Protein AF-0000000080384211 (afdb_homodimer)

InterPro domains:
  IPR027843 Domain of unknown function DUF4440 [PF14534] (28-134)
  IPR032710 NTF2-like domain superfamily [SSF54427] (24-139)

pLDDT: mean 90.52, std 16.97, range [39.53, 99.0]

Structure (mmCIF, N/CA/C/O backbone):
data_AF-0000000080384211-model_v1
#
loop_
_entity.id
_entity.type
_entity.pdbx_description
1 polymer 'DUF4440 domain-containing protein'
#
loop_
_atom_site.group_PDB
_atom_site.id
_atom_site.type_symbol
_atom_site.label_atom_id
_atom_site.label_alt_id
_atom_site.label_comp_id
_atom_site.label_asym_id
_atom_site.label_entity_id
_atom_site.label_seq_id
_atom_site.pdbx_PDB_ins_code
_atom_site.Cartn_x
_atom_site.Cartn_y
_atom_site.Cartn_z
_atom_site.occupancy
_atom_site.B_iso_or_equiv
_atom_site.auth_seq_id
_atom_site.auth_comp_id
_atom_site.auth_asym_id
_atom_site.auth_atom_id
_atom_site.pdbx_PDB_model_num
ATOM 1 N N . MET A 1 1 ? 13.75 -39.438 61.969 1 39.72 1 MET A N 1
ATOM 2 C CA . MET A 1 1 ? 14.375 -38.406 61.188 1 39.72 1 MET A CA 1
ATOM 3 C C . MET A 1 1 ? 13.609 -38.188 59.875 1 39.72 1 MET A C 1
ATOM 5 O O . MET A 1 1 ? 13.602 -39.062 59 1 39.72 1 MET A O 1
ATOM 9 N N . LYS A 1 2 ? 12.391 -37.562 59.938 1 45.75 2 LYS A N 1
ATOM 10 C CA . LYS A 1 2 ? 11.523 -37.188 58.844 1 45.75 2 LYS A CA 1
ATOM 11 C C . LYS A 1 2 ? 12.273 -36.344 57.812 1 45.75 2 LYS A C 1
ATOM 13 O O . LYS A 1 2 ? 12.836 -35.312 58.125 1 45.75 2 LYS A O 1
ATOM 18 N N . LYS A 1 3 ? 12.844 -36.938 56.719 1 48.97 3 LYS A N 1
ATOM 19 C CA . LYS A 1 3 ? 13.461 -36.312 55.531 1 48.97 3 LYS A CA 1
ATOM 20 C C . LYS A 1 3 ? 12.516 -35.312 54.875 1 48.97 3 LYS A C 1
ATOM 22 O O . LYS A 1 3 ? 11.414 -35.688 54.469 1 48.97 3 LYS A O 1
ATOM 27 N N . LEU A 1 4 ? 12.344 -34.125 55.312 1 52.12 4 LEU A N 1
ATOM 28 C CA . LEU A 1 4 ? 11.641 -33.031 54.625 1 52.12 4 LEU A CA 1
ATOM 29 C C . LEU A 1 4 ? 12.227 -32.781 53.25 1 52.12 4 LEU A C 1
ATOM 31 O O . LEU A 1 4 ? 13.406 -32.469 53.094 1 52.12 4 LEU A O 1
ATOM 35 N N . THR A 1 5 ? 11.852 -33.531 52.188 1 53.66 5 THR A N 1
ATOM 36 C CA . THR A 1 5 ? 12.172 -33.219 50.812 1 53.66 5 THR A CA 1
ATOM 37 C C . THR A 1 5 ? 11.703 -31.828 50.438 1 53.66 5 THR A C 1
ATOM 39 O O . THR A 1 5 ? 10.508 -31.531 50.5 1 53.66 5 THR A O 1
ATOM 42 N N . LEU A 1 6 ? 12.477 -30.781 50.625 1 51.25 6 LEU A N 1
ATOM 43 C CA . LEU A 1 6 ? 12.25 -29.422 50.125 1 51.25 6 LEU A CA 1
ATOM 44 C C . LEU A 1 6 ? 12.117 -29.422 48.594 1 51.25 6 LEU A C 1
ATOM 46 O O . LEU A 1 6 ? 13.031 -29.844 47.875 1 51.25 6 LEU A O 1
ATOM 50 N N . LEU A 1 7 ? 10.93 -29.469 48.094 1 51.84 7 LEU A N 1
ATOM 51 C CA . LEU A 1 7 ? 10.641 -29.281 46.656 1 51.84 7 LEU A CA 1
ATOM 52 C C . LEU A 1 7 ? 10.961 -27.859 46.219 1 51.84 7 LEU A C 1
ATOM 54 O O . LEU A 1 7 ? 10.359 -26.906 46.719 1 51.84 7 LEU A O 1
ATOM 58 N N . VAL A 1 8 ? 12.156 -27.484 45.812 1 55.72 8 VAL A N 1
ATOM 59 C CA . VAL A 1 8 ? 12.523 -26.203 45.219 1 55.72 8 VAL A CA 1
ATOM 60 C C . VAL A 1 8 ? 11.797 -26.047 43.875 1 55.72 8 VAL A C 1
ATOM 62 O O . VAL A 1 8 ? 11.977 -26.844 42.969 1 55.72 8 VAL A O 1
ATOM 65 N N . GLY A 1 9 ? 10.602 -25.5 43.875 1 50.88 9 GLY A N 1
ATOM 66 C CA . GLY A 1 9 ? 9.914 -25.125 42.656 1 50.88 9 GLY A CA 1
ATOM 67 C C . GLY A 1 9 ? 10.656 -24.078 41.844 1 50.88 9 GLY A C 1
ATOM 68 O O . GLY A 1 9 ? 10.977 -23 42.375 1 50.88 9 GLY A O 1
ATOM 69 N N . PHE A 1 10 ? 11.453 -24.438 40.844 1 53.12 10 PHE A N 1
ATOM 70 C CA . PHE A 1 10 ? 12.086 -23.547 39.875 1 53.12 10 PHE A CA 1
ATOM 71 C C . PHE A 1 10 ? 11.047 -22.719 39.125 1 53.12 10 PHE A C 1
ATOM 73 O O . PHE A 1 10 ? 10.25 -23.266 38.344 1 53.12 10 PHE A O 1
ATOM 80 N N . LEU A 1 11 ? 10.648 -21.578 39.656 1 48.88 11 LEU A N 1
ATOM 81 C C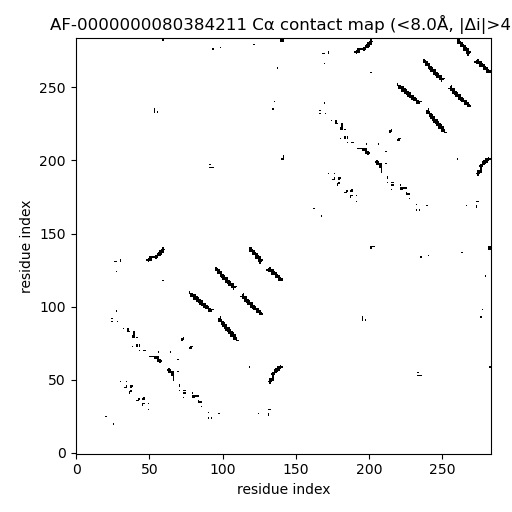A . LEU A 1 11 ? 9.82 -20.625 38.938 1 48.88 11 LEU A CA 1
ATOM 82 C C . LEU A 1 11 ? 10.547 -20.109 37.719 1 48.88 11 LEU A C 1
ATOM 84 O O . LEU A 1 11 ? 11.555 -19.406 37.812 1 48.88 11 LEU A O 1
ATOM 88 N N . CYS A 1 12 ? 10.453 -20.75 36.594 1 51.56 12 CYS A N 1
ATOM 89 C CA . CYS A 1 12 ? 10.922 -20.219 35.312 1 51.56 12 CYS A CA 1
ATOM 90 C C . CYS A 1 12 ? 10.211 -18.906 35 1 51.56 12 CYS A C 1
ATOM 92 O O . CYS A 1 12 ? 9.008 -18.891 34.75 1 51.56 12 CYS A O 1
ATOM 94 N N . LEU A 1 13 ? 10.703 -17.766 35.375 1 47.19 13 LEU A N 1
ATOM 95 C CA . LEU A 1 13 ? 10.242 -16.453 34.938 1 47.19 13 LEU A CA 1
ATOM 96 C C . LEU A 1 13 ? 10.344 -16.328 33.406 1 47.19 13 LEU A C 1
ATOM 98 O O . LEU A 1 13 ? 11.438 -16.328 32.844 1 47.19 13 LEU A O 1
ATOM 102 N N . PHE A 1 14 ? 9.336 -16.641 32.656 1 48.41 14 PHE A N 1
ATOM 103 C CA . PHE A 1 14 ? 9.203 -16.312 31.234 1 48.41 14 PHE A CA 1
ATOM 104 C C . PHE A 1 14 ? 9.234 -14.805 31.016 1 48.41 14 PHE A C 1
ATOM 106 O O . PHE A 1 14 ? 8.25 -14.117 31.297 1 48.41 14 PHE A O 1
ATOM 113 N N . THR A 1 15 ? 10.328 -14.156 31.047 1 49.31 15 THR A N 1
ATOM 114 C CA . THR A 1 15 ? 10.375 -12.773 30.594 1 49.31 15 THR A CA 1
ATOM 115 C C . THR A 1 15 ? 9.969 -12.672 29.125 1 49.31 15 THR A C 1
ATOM 117 O O . THR A 1 15 ? 10.602 -13.273 28.266 1 49.31 15 THR A O 1
ATOM 120 N N . GLY A 1 16 ? 8.781 -12.43 28.797 1 44.47 16 GLY A N 1
ATOM 121 C CA . GLY A 1 16 ? 8.328 -12.07 27.453 1 44.47 16 GLY A CA 1
ATOM 122 C C . GLY A 1 16 ? 9.172 -10.984 26.812 1 44.47 16 GLY A C 1
ATOM 123 O O . GLY A 1 16 ? 9.148 -9.836 27.266 1 44.47 16 GLY A O 1
ATOM 124 N N . TYR A 1 17 ? 10.281 -11.258 26.203 1 45.66 17 TYR A N 1
ATOM 125 C CA . TYR A 1 17 ? 11.055 -10.344 25.375 1 45.66 17 TYR A CA 1
ATOM 126 C C . TYR A 1 17 ? 10.164 -9.625 24.359 1 45.66 17 TYR A C 1
ATOM 128 O O . TYR A 1 17 ? 9.734 -10.227 23.375 1 45.66 17 TYR A O 1
ATOM 136 N N . VAL A 1 18 ? 9.344 -8.703 24.781 1 47.19 18 VAL A N 1
ATOM 137 C CA . VAL A 1 18 ? 8.805 -7.82 23.75 1 47.19 18 VAL A CA 1
ATOM 138 C C . VAL A 1 18 ? 9.945 -7.195 22.953 1 47.19 18 VAL A C 1
ATOM 140 O O . VAL A 1 18 ? 10.781 -6.484 23.516 1 47.19 18 VAL A O 1
ATOM 143 N N . ALA A 1 19 ? 10.367 -7.855 21.875 1 51.12 19 ALA A N 1
ATOM 144 C CA . ALA A 1 19 ? 11.422 -7.277 21.047 1 51.12 19 ALA A CA 1
ATOM 145 C C . ALA A 1 19 ? 11.211 -5.773 20.859 1 51.12 19 ALA A C 1
ATOM 147 O O . ALA A 1 19 ? 10.148 -5.336 20.422 1 51.12 19 ALA A O 1
ATOM 148 N N . ALA A 1 20 ? 11.812 -4.875 21.594 1 59.03 20 ALA A N 1
ATOM 149 C CA . ALA A 1 20 ? 11.828 -3.422 21.438 1 59.03 20 ALA A CA 1
ATOM 150 C C . ALA A 1 20 ? 11.867 -3.025 19.969 1 59.03 20 ALA A C 1
ATOM 152 O O . ALA A 1 20 ? 12.516 -3.691 19.156 1 59.03 20 ALA A O 1
ATOM 153 N N . ALA A 1 21 ? 10.992 -2.074 19.625 1 72.38 21 ALA A N 1
ATOM 154 C CA . ALA A 1 21 ? 11.023 -1.53 18.266 1 72.38 21 ALA A CA 1
ATOM 155 C C . ALA A 1 21 ? 12.43 -1.063 17.906 1 72.38 21 ALA A C 1
ATOM 157 O O . ALA A 1 21 ? 13.133 -0.483 18.734 1 72.38 21 ALA A O 1
ATOM 158 N N . SER A 1 22 ? 12.859 -1.398 16.688 1 85.38 22 SER A N 1
ATOM 159 C CA . SER A 1 22 ? 14.133 -0.903 16.172 1 85.38 22 SER A CA 1
ATOM 160 C C . SER A 1 22 ? 14.125 0.617 16.062 1 85.38 22 SER A C 1
ATOM 162 O O . SER A 1 22 ? 13.062 1.24 16.047 1 85.38 22 SER A O 1
ATOM 164 N N . PRO A 1 23 ? 15.242 1.19 16.156 1 87.56 23 PRO A N 1
ATOM 165 C CA . PRO A 1 23 ? 15.297 2.643 15.977 1 87.56 23 PRO A CA 1
ATOM 166 C C . PRO A 1 23 ? 14.562 3.113 14.727 1 87.56 23 PRO A C 1
ATOM 168 O O . PRO A 1 23 ? 13.867 4.133 14.758 1 87.56 23 PRO A O 1
ATOM 171 N N . ASP A 1 24 ? 14.656 2.4 13.672 1 93.62 24 ASP A N 1
ATOM 172 C CA . ASP A 1 24 ? 13.961 2.785 12.445 1 93.62 24 ASP A CA 1
ATOM 173 C C . ASP A 1 24 ? 12.445 2.699 12.633 1 93.62 24 ASP A C 1
ATOM 175 O O . ASP A 1 24 ? 11.703 3.549 12.125 1 93.62 24 ASP A O 1
ATOM 179 N N . GLU A 1 25 ? 11.984 1.726 13.32 1 96.19 25 GLU A N 1
ATOM 180 C CA . GLU A 1 25 ? 10.547 1.619 13.578 1 96.19 25 GLU A CA 1
ATOM 181 C C . GLU A 1 25 ? 10.039 2.805 14.391 1 96.19 25 GLU A C 1
ATOM 183 O O . GLU A 1 25 ? 8.969 3.35 14.109 1 96.19 25 GLU A O 1
ATOM 188 N N . THR A 1 26 ? 10.797 3.223 15.375 1 97.56 26 THR A N 1
ATOM 189 C CA . THR A 1 26 ? 10.445 4.375 16.203 1 97.56 26 THR A CA 1
ATOM 190 C C . THR A 1 26 ? 10.43 5.652 15.367 1 97.56 26 THR A C 1
ATOM 192 O O . THR A 1 26 ? 9.523 6.48 15.508 1 97.56 26 THR A O 1
ATOM 195 N N . ASP A 1 27 ? 11.414 5.77 14.508 1 98.44 27 ASP A N 1
ATOM 196 C CA . ASP A 1 27 ? 11.484 6.953 13.656 1 98.44 27 ASP A CA 1
ATOM 197 C C . ASP A 1 27 ? 10.305 7.012 12.688 1 98.44 27 ASP A C 1
ATOM 199 O O . ASP A 1 27 ? 9.758 8.086 12.438 1 98.44 27 ASP A O 1
ATOM 203 N N . VAL A 1 28 ? 9.938 5.848 12.148 1 98.88 28 VAL A N 1
ATOM 204 C CA . VAL A 1 28 ? 8.797 5.793 11.242 1 98.88 28 VAL A CA 1
ATOM 205 C C . VAL A 1 28 ? 7.52 6.133 12 1 98.88 28 VAL A C 1
ATOM 207 O O . VAL A 1 28 ? 6.695 6.918 11.523 1 98.88 28 VAL A O 1
ATOM 210 N N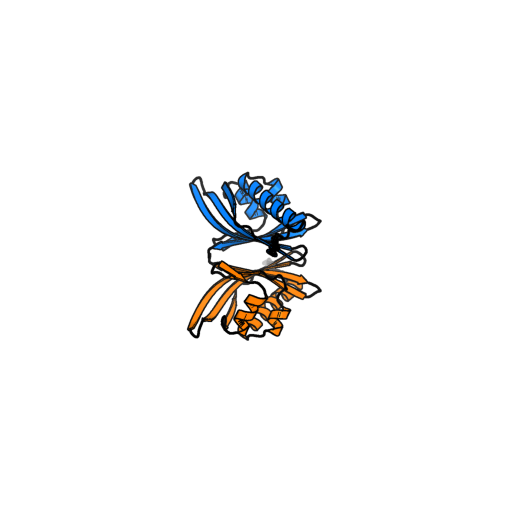 . ALA A 1 29 ? 7.371 5.562 13.18 1 98.81 29 ALA A N 1
ATOM 211 C CA . ALA A 1 29 ? 6.199 5.863 13.992 1 98.81 29 ALA A CA 1
ATOM 212 C C . ALA A 1 29 ? 6.113 7.355 14.297 1 98.81 29 ALA A C 1
ATOM 214 O O . ALA A 1 29 ? 5.027 7.941 14.266 1 98.81 29 ALA A O 1
ATOM 215 N N . ALA A 1 30 ? 7.184 7.961 14.57 1 98.75 30 ALA A N 1
ATOM 216 C CA . ALA A 1 30 ? 7.223 9.398 14.828 1 98.75 30 ALA A CA 1
ATOM 217 C C . ALA A 1 30 ? 6.84 10.188 13.578 1 98.75 30 ALA A C 1
ATOM 219 O O . ALA A 1 30 ? 6.145 11.203 13.672 1 98.75 30 ALA A O 1
ATOM 220 N N . ALA A 1 31 ? 7.289 9.75 12.43 1 98.88 31 ALA A N 1
ATOM 221 C CA . ALA A 1 31 ? 6.934 10.406 11.172 1 98.88 31 ALA A CA 1
ATOM 222 C C . ALA A 1 31 ? 5.434 10.305 10.914 1 98.88 31 ALA A C 1
ATOM 224 O O . ALA A 1 31 ? 4.805 11.289 10.5 1 98.88 31 ALA A O 1
ATOM 225 N N . VAL A 1 32 ? 4.867 9.125 11.164 1 98.94 32 VAL A N 1
ATOM 226 C CA . VAL A 1 32 ? 3.428 8.945 11.008 1 98.94 32 VAL A CA 1
ATOM 227 C C . VAL A 1 32 ? 2.688 9.914 11.938 1 98.94 32 VAL A C 1
ATOM 229 O O . VAL A 1 32 ? 1.729 10.57 11.523 1 98.94 32 VAL A O 1
ATOM 232 N N . ASP A 1 33 ? 3.143 10.023 13.164 1 98.81 33 ASP A N 1
ATOM 233 C CA . ASP A 1 33 ? 2.512 10.922 14.125 1 98.81 33 ASP A CA 1
ATOM 234 C C . ASP A 1 33 ? 2.623 12.375 13.68 1 98.81 33 ASP A C 1
ATOM 236 O O . ASP A 1 33 ? 1.652 13.133 13.758 1 98.81 33 ASP A O 1
ATOM 240 N N . ARG A 1 34 ? 3.762 12.781 13.195 1 98.88 34 ARG A N 1
ATOM 241 C CA . ARG A 1 34 ? 3.947 14.148 12.711 1 98.88 34 ARG A CA 1
ATOM 242 C C . ARG A 1 34 ? 3.031 14.438 11.531 1 98.88 34 ARG A C 1
ATOM 244 O O . ARG A 1 34 ? 2.455 15.523 11.438 1 98.88 34 ARG A O 1
ATOM 251 N N . LEU A 1 35 ? 2.875 13.492 10.648 1 98.94 35 LEU A N 1
ATOM 252 C CA . LEU A 1 35 ? 1.966 13.688 9.523 1 98.94 35 LEU A CA 1
ATOM 253 C C . LEU A 1 35 ? 0.525 13.82 10.008 1 98.94 35 LEU A C 1
ATOM 255 O O . LEU A 1 35 ? -0.217 14.68 9.523 1 98.94 35 LEU A O 1
ATOM 259 N N . THR A 1 36 ? 0.161 12.992 10.945 1 98.88 36 THR A N 1
ATOM 260 C CA . THR A 1 36 ? -1.184 13.016 11.508 1 98.88 36 THR A CA 1
ATOM 261 C C . THR A 1 36 ? -1.48 14.383 12.133 1 98.88 36 THR A C 1
ATOM 263 O O . THR A 1 36 ? -2.52 14.984 11.852 1 98.88 36 THR A O 1
ATOM 266 N N . GLN A 1 37 ? -0.527 14.898 12.875 1 98.75 37 GLN A N 1
ATOM 267 C CA . GLN A 1 37 ? -0.678 16.203 13.5 1 98.75 37 GLN A CA 1
ATOM 268 C C . GLN A 1 37 ? -0.706 17.312 12.461 1 98.75 37 GLN A C 1
ATOM 270 O O . GLN A 1 37 ? -1.473 18.281 12.586 1 98.75 37 GLN A O 1
ATOM 275 N N . ALA A 1 38 ? 0.128 17.172 11.477 1 98.88 38 ALA A N 1
ATOM 276 C CA . ALA A 1 38 ? 0.186 18.188 10.422 1 98.88 38 ALA A CA 1
ATOM 277 C C . ALA A 1 38 ? -1.142 18.281 9.68 1 98.88 38 ALA A C 1
ATOM 279 O O . ALA A 1 38 ? -1.608 19.375 9.359 1 98.88 38 ALA A O 1
ATOM 280 N N . MET A 1 39 ? -1.756 17.125 9.391 1 98.62 39 MET A N 1
ATOM 281 C CA . MET A 1 39 ? -3.07 17.094 8.758 1 98.62 39 MET A CA 1
ATOM 282 C C . MET A 1 39 ? -4.125 17.703 9.672 1 98.62 39 MET A C 1
ATOM 284 O O . MET A 1 39 ? -4.914 18.547 9.25 1 98.62 39 MET A O 1
ATOM 288 N N . TRP A 1 40 ? -4.078 17.312 10.93 1 97.94 40 TRP A N 1
ATOM 289 C CA . TRP A 1 40 ? -5.078 17.734 11.906 1 97.94 40 TRP A CA 1
ATOM 290 C C . TRP A 1 40 ? -5.016 19.25 12.133 1 97.94 40 TRP A C 1
ATOM 292 O O . TRP A 1 40 ? -6.051 19.906 12.227 1 97.94 40 TRP A O 1
ATOM 302 N N . HIS A 1 41 ? -3.812 19.828 12.109 1 97.75 41 HIS A N 1
ATOM 303 C CA . HIS A 1 41 ? -3.637 21.234 12.477 1 97.75 41 HIS A CA 1
ATOM 304 C C . HIS A 1 41 ? -3.287 22.078 11.258 1 97.75 41 HIS A C 1
ATOM 306 O O . HIS A 1 41 ? -2.885 23.234 11.406 1 97.75 41 HIS A O 1
ATOM 312 N N . LYS A 1 42 ? -3.354 21.484 10.086 1 97.31 42 LYS A N 1
ATOM 313 C CA . LYS A 1 42 ? -3.121 22.172 8.82 1 97.31 42 LYS A CA 1
ATOM 314 C C . LYS A 1 42 ? -1.729 22.812 8.781 1 97.31 42 LYS A C 1
ATOM 316 O O . LYS A 1 42 ? -1.581 23.969 8.422 1 97.31 42 LYS A O 1
ATOM 321 N N . ASP A 1 43 ? -0.801 22.062 9.234 1 98.69 43 ASP A N 1
ATOM 322 C CA . ASP A 1 43 ? 0.595 22.484 9.156 1 98.69 43 ASP A CA 1
ATOM 323 C C . ASP A 1 43 ? 1.185 22.172 7.785 1 98.69 43 ASP A C 1
ATOM 325 O O . ASP A 1 43 ? 1.8 21.125 7.586 1 98.69 43 ASP A O 1
ATOM 329 N N . ILE A 1 44 ? 1.08 23.109 6.852 1 98.81 44 ILE A N 1
ATOM 330 C CA . ILE A 1 44 ? 1.417 22.922 5.445 1 98.81 44 ILE A CA 1
ATOM 331 C C . ILE A 1 44 ? 2.922 22.703 5.301 1 98.81 44 ILE A C 1
ATOM 333 O O . ILE A 1 44 ? 3.361 21.891 4.484 1 98.81 44 ILE A O 1
ATOM 337 N N . ALA A 1 45 ? 3.66 23.406 6.055 1 98.81 45 ALA A N 1
ATOM 338 C CA . ALA A 1 45 ? 5.109 23.25 5.996 1 98.81 45 ALA A CA 1
ATOM 339 C C . ALA A 1 45 ? 5.52 21.828 6.344 1 98.81 45 ALA A C 1
ATOM 341 O O . ALA A 1 45 ? 6.344 21.219 5.652 1 98.81 45 ALA A O 1
ATOM 342 N N . GLN A 1 46 ? 4.961 21.266 7.383 1 98.81 46 GLN A N 1
ATOM 343 C CA . GLN A 1 46 ? 5.277 19.906 7.789 1 98.81 46 GLN A CA 1
ATOM 344 C C . GLN A 1 46 ? 4.758 18.891 6.77 1 98.81 46 GLN A C 1
ATOM 346 O O . GLN A 1 46 ? 5.398 17.875 6.523 1 98.81 46 GLN A O 1
ATOM 351 N N . LEU A 1 47 ? 3.543 19.141 6.203 1 98.94 47 LEU A N 1
ATOM 352 C CA . LEU A 1 47 ? 3.039 18.266 5.164 1 98.94 47 LEU A CA 1
ATOM 353 C C . LEU A 1 47 ? 4.012 18.188 3.992 1 98.94 47 LEU A C 1
ATOM 355 O O . LEU A 1 47 ? 4.312 17.094 3.496 1 98.94 47 LEU A O 1
ATOM 359 N N . ASN A 1 48 ? 4.512 19.359 3.639 1 98.88 48 ASN A N 1
ATOM 360 C CA . ASN A 1 48 ? 5.484 19.406 2.549 1 98.88 48 ASN A CA 1
ATOM 361 C C . ASN A 1 48 ? 6.766 18.656 2.914 1 98.88 48 ASN A C 1
ATOM 363 O O . ASN A 1 48 ? 7.344 17.969 2.076 1 98.88 48 ASN A O 1
ATOM 367 N N . ALA A 1 49 ? 7.195 18.75 4.086 1 98.81 49 ALA A N 1
ATOM 368 C CA . ALA A 1 49 ? 8.453 18.172 4.527 1 98.81 49 ALA A CA 1
ATOM 369 C C . ALA A 1 49 ? 8.336 16.656 4.664 1 98.81 49 ALA A C 1
ATOM 371 O O . ALA A 1 49 ? 9.32 15.93 4.508 1 98.81 49 ALA A O 1
ATOM 372 N N . LEU A 1 50 ? 7.121 16.156 4.887 1 98.94 50 LEU A N 1
ATOM 373 C CA . LEU A 1 50 ? 6.945 14.758 5.25 1 98.94 50 LEU A CA 1
ATOM 374 C C . LEU A 1 50 ? 6.453 13.945 4.055 1 98.94 50 LEU A C 1
ATOM 376 O O . LEU A 1 50 ? 6.289 12.727 4.152 1 98.94 50 LEU A O 1
ATOM 380 N N . THR A 1 51 ? 6.215 14.602 2.9 1 98.94 51 THR A N 1
ATOM 381 C CA . THR A 1 51 ? 5.719 13.875 1.734 1 98.94 51 THR A CA 1
ATOM 382 C C . THR A 1 51 ? 6.668 14.047 0.549 1 98.94 51 THR A C 1
ATOM 384 O O . THR A 1 51 ? 7.23 15.125 0.349 1 98.94 51 THR A O 1
ATOM 387 N N . ALA A 1 52 ? 6.867 12.977 -0.171 1 98.88 52 ALA A N 1
ATOM 388 C CA . ALA A 1 52 ? 7.773 13 -1.316 1 98.88 52 ALA A CA 1
ATOM 389 C C . ALA A 1 52 ? 7.125 13.68 -2.518 1 98.88 52 ALA A C 1
ATOM 391 O O . ALA A 1 52 ? 5.895 13.703 -2.635 1 98.88 52 ALA A O 1
ATOM 392 N N . GLU A 1 53 ? 7.938 14.141 -3.43 1 98.25 53 GLU A N 1
ATOM 393 C CA . GLU A 1 53 ? 7.438 14.82 -4.617 1 98.25 53 GLU A CA 1
ATOM 394 C C . GLU A 1 53 ? 6.617 13.883 -5.492 1 98.25 53 GLU A C 1
ATOM 396 O O . GLU A 1 53 ? 5.664 14.305 -6.148 1 98.25 53 GLU A O 1
ATOM 401 N N . ASN A 1 54 ? 6.93 12.609 -5.43 1 97.94 54 ASN A N 1
ATOM 402 C CA . ASN A 1 54 ? 6.238 11.633 -6.27 1 97.94 54 ASN A CA 1
ATOM 403 C C . ASN A 1 54 ? 5.129 10.922 -5.504 1 97.94 54 ASN A C 1
ATOM 405 O O . ASN A 1 54 ? 4.742 9.805 -5.855 1 97.94 54 ASN A O 1
ATOM 409 N N . LEU A 1 55 ? 4.648 11.523 -4.48 1 98.88 55 LEU A N 1
ATOM 410 C CA . LEU A 1 55 ? 3.598 10.938 -3.66 1 98.88 55 LEU A CA 1
ATOM 411 C C . LEU A 1 55 ? 2.404 10.531 -4.516 1 98.88 55 LEU A C 1
ATOM 413 O O . LEU A 1 55 ? 1.952 11.297 -5.367 1 98.88 55 LEU A O 1
ATOM 417 N N . THR A 1 56 ? 1.937 9.32 -4.352 1 98.94 56 THR A N 1
ATOM 418 C CA . THR A 1 56 ? 0.638 8.875 -4.844 1 98.94 56 THR A CA 1
ATOM 419 C C . THR A 1 56 ? -0.299 8.562 -3.682 1 98.94 56 THR A C 1
ATOM 421 O O . THR A 1 56 ? -0.08 7.594 -2.945 1 98.94 56 THR A O 1
ATOM 424 N N . TYR A 1 57 ? -1.324 9.367 -3.49 1 98.88 57 TYR A N 1
ATOM 425 C CA . TYR A 1 57 ? -2.184 9.383 -2.312 1 98.88 57 TYR A CA 1
ATOM 426 C C . TYR A 1 57 ? -3.59 8.906 -2.658 1 98.88 57 TYR A C 1
ATOM 428 O O . TYR A 1 57 ? -4.402 9.68 -3.17 1 98.88 57 TYR A O 1
ATOM 436 N N . GLY A 1 58 ? -3.883 7.648 -2.295 1 98.75 58 GLY A N 1
ATOM 437 C CA . GLY A 1 58 ? -5.164 7.051 -2.639 1 98.75 58 GLY A CA 1
ATOM 438 C C . GLY A 1 58 ? -6.18 7.125 -1.513 1 98.75 58 GLY A C 1
ATOM 439 O O . GLY A 1 58 ? -5.852 6.844 -0.357 1 98.75 58 GLY A O 1
ATOM 440 N N . HIS A 1 59 ? -7.359 7.48 -1.845 1 98.12 59 HIS A N 1
ATOM 441 C CA . HIS A 1 59 ? -8.453 7.578 -0.89 1 98.12 59 HIS A CA 1
ATOM 442 C C . HIS A 1 59 ? -9.352 6.344 -0.953 1 98.12 59 HIS A C 1
ATOM 444 O O . HIS A 1 59 ? -9.297 5.578 -1.917 1 98.12 59 HIS A O 1
ATOM 450 N N . SER A 1 60 ? -10.18 6.168 0.05 1 97.38 60 SER A N 1
ATOM 451 C CA . SER A 1 60 ? -11.07 5.012 0.127 1 97.38 60 SER A CA 1
ATOM 452 C C . SER A 1 60 ? -12.172 5.098 -0.92 1 97.38 60 SER A C 1
ATOM 454 O O . SER A 1 60 ? -12.867 4.109 -1.181 1 97.38 60 SER A O 1
ATOM 456 N N . SER A 1 61 ? -12.352 6.254 -1.548 1 95.5 61 SER A N 1
ATOM 457 C CA . SER A 1 61 ? -13.336 6.441 -2.605 1 95.5 61 SER A CA 1
ATOM 458 C C . SER A 1 61 ? -12.789 6.004 -3.959 1 95.5 61 SER A C 1
ATOM 460 O O . SER A 1 61 ? -13.539 5.891 -4.934 1 95.5 61 SER A O 1
ATOM 462 N N . GLY A 1 62 ? -11.531 5.848 -4.008 1 96.12 62 GLY A N 1
ATOM 463 C CA . GLY A 1 62 ? -10.891 5.523 -5.273 1 96.12 62 GLY A CA 1
ATOM 464 C C . GLY A 1 62 ? -10.156 6.699 -5.891 1 96.12 62 GLY A C 1
ATOM 465 O O . GLY A 1 62 ? -9.352 6.523 -6.809 1 96.12 62 GLY A O 1
ATOM 466 N N . ASN A 1 63 ? -10.43 7.867 -5.367 1 97.31 63 ASN A N 1
ATOM 467 C CA . ASN A 1 63 ? -9.695 9.039 -5.836 1 97.31 63 ASN A CA 1
ATOM 468 C C . ASN A 1 63 ? -8.203 8.938 -5.512 1 97.31 63 ASN A C 1
ATOM 470 O O . ASN A 1 63 ? -7.832 8.539 -4.41 1 97.31 63 ASN A O 1
ATOM 474 N N . ILE A 1 64 ? -7.312 9.266 -6.512 1 98.62 64 ILE A N 1
ATOM 475 C CA . ILE A 1 64 ? -5.867 9.289 -6.316 1 98.62 64 ILE A CA 1
ATOM 476 C C . ILE A 1 64 ? -5.34 10.703 -6.539 1 98.62 64 ILE A C 1
ATOM 478 O O . ILE A 1 64 ? -5.625 11.328 -7.562 1 98.62 64 ILE A O 1
ATOM 482 N N . GLN A 1 65 ? -4.586 11.203 -5.598 1 98.81 65 GLN A N 1
ATOM 483 C CA . GLN A 1 65 ? -4.004 12.539 -5.691 1 98.81 65 GLN A CA 1
ATOM 484 C C . GLN A 1 65 ? -2.48 12.477 -5.676 1 98.81 65 GLN A C 1
ATOM 486 O O . GLN A 1 65 ? -1.896 11.547 -5.109 1 98.81 65 GLN A O 1
ATOM 491 N N . ASP A 1 66 ? -1.898 13.469 -6.316 1 98.81 66 ASP A N 1
ATOM 492 C CA . ASP A 1 66 ? -0.475 13.703 -6.098 1 98.81 66 ASP A CA 1
ATOM 493 C C . ASP A 1 66 ? -0.25 14.594 -4.879 1 98.81 66 ASP A C 1
ATOM 495 O O . ASP A 1 66 ? -1.201 14.961 -4.184 1 98.81 66 ASP A O 1
ATOM 499 N N . LYS A 1 67 ? 0.988 14.883 -4.645 1 98.88 67 LYS A N 1
ATOM 500 C CA . LYS A 1 67 ? 1.378 15.672 -3.482 1 98.88 67 LYS A CA 1
ATOM 501 C C . LYS A 1 67 ? 0.667 17.031 -3.475 1 98.88 67 LYS A C 1
ATOM 503 O O . LYS A 1 67 ? 0.077 17.422 -2.465 1 98.88 67 LYS A O 1
ATOM 508 N N . ARG A 1 68 ? 0.7 17.719 -4.516 1 98.81 68 ARG A N 1
ATOM 509 C CA . ARG A 1 68 ? 0.142 19.062 -4.598 1 98.81 68 ARG A CA 1
ATOM 510 C C . ARG A 1 68 ? -1.354 19.062 -4.297 1 98.81 68 ARG A C 1
ATOM 512 O O . ARG A 1 68 ? -1.838 19.875 -3.508 1 98.81 68 ARG A O 1
ATOM 519 N N . ALA A 1 69 ? -2.064 18.156 -4.914 1 98.81 69 ALA A N 1
ATOM 520 C CA . ALA A 1 69 ? -3.514 18.094 -4.738 1 98.81 69 ALA A CA 1
ATOM 521 C C . ALA A 1 69 ? -3.871 17.719 -3.301 1 98.81 69 ALA A C 1
ATOM 523 O O . ALA A 1 69 ? -4.805 18.266 -2.723 1 98.81 69 ALA A O 1
ATOM 524 N N . PHE A 1 70 ? -3.145 16.797 -2.77 1 98.69 70 PHE A N 1
ATOM 525 C CA . PHE A 1 70 ? -3.359 16.375 -1.393 1 98.69 70 PHE A CA 1
ATOM 526 C C . PHE A 1 70 ? -3.191 17.547 -0.431 1 98.69 70 PHE A C 1
ATOM 528 O O . PHE A 1 70 ? -4.086 17.828 0.369 1 98.69 70 PHE A O 1
ATOM 535 N N . ILE A 1 71 ? -2.1 18.203 -0.589 1 98.81 71 ILE A N 1
ATOM 536 C CA . ILE A 1 71 ? -1.783 19.281 0.342 1 98.81 71 ILE A CA 1
ATOM 537 C C . ILE A 1 71 ? -2.721 20.453 0.103 1 98.81 71 ILE A C 1
ATOM 539 O O . ILE A 1 71 ? -3.146 21.125 1.051 1 98.81 71 ILE A O 1
ATOM 543 N N . ALA A 1 72 ? -3.146 20.688 -1.094 1 98.5 72 ALA A N 1
ATOM 544 C CA . ALA A 1 72 ? -4.074 21.766 -1.414 1 98.5 72 ALA A CA 1
ATOM 545 C C . ALA A 1 72 ? -5.418 21.562 -0.723 1 98.5 72 ALA A C 1
ATOM 547 O O . ALA A 1 72 ? -6.035 22.531 -0.256 1 98.5 72 ALA A O 1
ATOM 548 N N . ASP A 1 73 ? -5.879 20.344 -0.687 1 97.19 73 ASP A N 1
ATOM 549 C CA . ASP A 1 73 ? -7.156 20.062 -0.042 1 97.19 73 ASP A CA 1
ATOM 550 C C . ASP A 1 73 ? -7.121 20.438 1.438 1 97.19 73 ASP A C 1
ATOM 552 O O . ASP A 1 73 ? -8.109 20.938 1.982 1 97.19 73 ASP A O 1
ATOM 556 N N . ILE A 1 74 ? -6.023 20.156 2.062 1 97.19 74 ILE A N 1
ATOM 557 C CA . ILE A 1 74 ? -5.879 20.5 3.475 1 97.19 74 ILE A CA 1
ATOM 558 C C . ILE A 1 74 ? -5.738 22.016 3.631 1 97.19 74 ILE A C 1
ATOM 560 O O . ILE A 1 74 ? -6.395 22.625 4.48 1 97.19 74 ILE A O 1
ATOM 564 N N . GLU A 1 75 ? -4.965 22.625 2.803 1 97.38 75 GLU A N 1
ATOM 565 C CA . GLU A 1 75 ? -4.684 24.062 2.863 1 97.38 75 GLU A CA 1
ATOM 566 C C . GLU A 1 75 ? -5.961 24.891 2.686 1 97.38 75 GLU A C 1
ATOM 568 O O . GLU A 1 75 ? -6.176 25.859 3.402 1 97.38 75 GLU A O 1
ATOM 573 N N . THR A 1 76 ? -6.801 24.469 1.807 1 96.06 76 THR A N 1
ATOM 574 C CA . THR A 1 76 ? -7.984 25.25 1.452 1 96.06 76 THR A CA 1
ATOM 575 C C . THR A 1 76 ? -9.141 24.922 2.395 1 96.06 76 THR A C 1
ATOM 577 O O . THR A 1 76 ? -10.156 25.625 2.4 1 96.06 76 THR A O 1
ATOM 580 N N . GLY A 1 77 ? -9.016 23.812 3.107 1 94 77 GLY A N 1
ATOM 581 C CA . GLY A 1 77 ? -10.078 23.391 4.008 1 94 77 GLY A CA 1
ATOM 582 C C . GLY A 1 77 ? -11.078 22.453 3.355 1 94 77 GLY A C 1
ATOM 583 O O . GLY A 1 77 ? -12.078 22.078 3.971 1 94 77 GLY A O 1
ATOM 584 N N . LYS A 1 78 ? -10.781 22.078 2.137 1 94.12 78 LYS A N 1
ATOM 585 C CA . LYS A 1 78 ? -11.617 21.078 1.499 1 94.12 78 LYS A CA 1
ATOM 586 C C . LYS A 1 78 ? -11.594 19.766 2.287 1 94.12 78 LYS A C 1
ATOM 588 O O . LYS A 1 78 ? -12.594 19.047 2.33 1 94.12 78 LYS A O 1
ATOM 593 N N . SER A 1 79 ? -10.469 19.469 2.873 1 93.94 79 SER A N 1
ATOM 594 C CA . SER A 1 79 ? -10.297 18.375 3.828 1 93.94 79 SER A CA 1
ATOM 595 C C . SER A 1 79 ? -9.805 18.891 5.176 1 93.94 79 SER A C 1
ATOM 597 O O . SER A 1 79 ? -8.75 19.516 5.254 1 93.94 79 SER A O 1
ATOM 599 N N . ALA A 1 80 ? -10.594 18.656 6.199 1 96.31 80 ALA A N 1
ATOM 600 C CA . ALA A 1 80 ? -10.258 19.078 7.559 1 96.31 80 ALA A CA 1
ATOM 601 C C . ALA A 1 80 ? -10.781 18.078 8.586 1 96.31 80 ALA A C 1
ATOM 603 O O . ALA A 1 80 ? -11.578 17.203 8.25 1 96.31 80 ALA A O 1
ATOM 604 N N . PHE A 1 81 ? -10.273 18.281 9.867 1 97.44 81 PHE A N 1
ATOM 605 C CA . PHE A 1 81 ? -10.594 17.312 10.906 1 97.44 81 PHE A CA 1
ATOM 606 C C . PHE A 1 81 ? -10.789 18 12.25 1 97.44 81 PHE A C 1
ATOM 608 O O . PHE A 1 81 ? -10 18.875 12.625 1 97.44 81 PHE A O 1
ATOM 615 N N . ASN A 1 82 ? -11.781 17.562 12.977 1 96.75 82 ASN A N 1
ATOM 616 C CA . ASN A 1 82 ? -11.906 17.953 14.383 1 96.75 82 ASN A CA 1
ATOM 617 C C . ASN A 1 82 ? -11.109 17.031 15.297 1 96.75 82 ASN A C 1
ATOM 619 O O . ASN A 1 82 ? -10.68 17.438 16.375 1 96.75 82 ASN A O 1
ATOM 623 N N . GLU A 1 83 ? -11 15.859 14.836 1 97.25 83 GLU A N 1
ATOM 624 C CA . GLU A 1 83 ? -10.188 14.828 15.469 1 97.25 83 GLU A CA 1
ATOM 625 C C . GLU A 1 83 ? -9.586 13.883 14.438 1 97.25 83 GLU A C 1
ATOM 627 O O . GLU A 1 83 ? -10.219 13.586 13.422 1 97.25 83 GLU A O 1
ATOM 632 N N . LEU A 1 84 ? -8.406 13.492 14.734 1 98.38 84 LEU A N 1
ATOM 633 C CA . LEU A 1 84 ? -7.723 12.562 13.836 1 98.38 84 LEU A CA 1
ATOM 634 C C . LEU A 1 84 ? -6.734 11.695 14.602 1 98.38 84 LEU A C 1
ATOM 636 O O . LEU A 1 84 ? -5.855 12.211 15.297 1 98.38 84 LEU A O 1
ATOM 640 N N . LYS A 1 85 ? -6.926 10.352 14.477 1 98.31 85 LYS A N 1
ATOM 641 C CA . LYS A 1 85 ? -6.047 9.391 15.133 1 98.31 85 LYS A CA 1
ATOM 642 C C . LYS A 1 85 ? -5.707 8.234 14.195 1 98.31 85 LYS A C 1
ATOM 644 O O . LYS A 1 85 ? -6.551 7.797 13.406 1 98.31 85 LYS A O 1
ATOM 649 N N . MET A 1 86 ? -4.508 7.801 14.328 1 98.69 86 MET A N 1
ATOM 650 C CA . MET A 1 86 ? -4.094 6.531 13.734 1 98.69 86 MET A CA 1
ATOM 651 C C . MET A 1 86 ? -4.023 5.438 14.797 1 98.69 86 MET A C 1
ATOM 653 O O . MET A 1 86 ? -3.172 5.48 15.688 1 98.69 86 MET A O 1
ATOM 657 N N . LEU A 1 87 ? -4.898 4.496 14.602 1 98.62 87 LEU A N 1
ATOM 658 C CA . LEU A 1 87 ? -5.035 3.453 15.609 1 98.62 87 LEU A CA 1
ATOM 659 C C . LEU A 1 87 ? -4.531 2.115 15.078 1 98.62 87 LEU A C 1
ATOM 661 O O . LEU A 1 87 ? -4.438 1.919 13.867 1 98.62 87 LEU A O 1
ATOM 665 N N . ASN A 1 88 ? -4.121 1.179 15.992 1 98.44 88 ASN A N 1
ATOM 666 C CA . ASN A 1 88 ? -3.773 -0.204 15.68 1 98.44 88 ASN A CA 1
ATOM 667 C C . ASN A 1 88 ? -2.662 -0.282 14.641 1 98.44 88 ASN A C 1
ATOM 669 O O . ASN A 1 88 ? -2.771 -1.029 13.664 1 98.44 88 ASN A O 1
ATOM 673 N N . GLN A 1 89 ? -1.623 0.463 14.859 1 98.69 89 GLN A N 1
ATOM 674 C CA . GLN A 1 89 ? -0.569 0.613 13.859 1 98.69 89 GLN A CA 1
ATOM 675 C C . GLN A 1 89 ? 0.375 -0.586 13.875 1 98.69 89 GLN A C 1
ATOM 677 O O . GLN A 1 89 ? 0.777 -1.055 14.938 1 98.69 89 GLN A O 1
ATOM 682 N N . LYS A 1 90 ? 0.67 -1.082 12.695 1 98.5 90 LYS A N 1
ATOM 683 C CA . LYS A 1 90 ? 1.694 -2.098 12.461 1 98.5 90 LYS A CA 1
ATOM 684 C C . LYS A 1 90 ? 2.701 -1.636 11.414 1 98.5 90 LYS A C 1
ATOM 686 O O . LYS A 1 90 ? 2.316 -1.129 10.359 1 98.5 90 LYS A O 1
ATOM 691 N N . ILE A 1 91 ? 4.023 -1.832 11.758 1 98.75 91 ILE A N 1
ATOM 692 C CA . ILE A 1 91 ? 5.082 -1.396 10.852 1 98.75 91 ILE A CA 1
ATOM 693 C C . ILE A 1 91 ? 5.934 -2.594 10.438 1 98.75 91 ILE A C 1
ATOM 695 O O . ILE A 1 91 ? 6.379 -3.371 11.289 1 98.75 91 ILE A O 1
ATOM 699 N N . THR A 1 92 ? 6.102 -2.773 9.141 1 98.62 92 THR A N 1
ATOM 700 C CA . THR A 1 92 ? 7.051 -3.727 8.578 1 98.62 92 THR A CA 1
ATOM 701 C C . THR A 1 92 ? 8.188 -3.002 7.859 1 98.62 92 THR A C 1
ATOM 703 O O . THR A 1 92 ? 7.941 -2.17 6.98 1 98.62 92 THR A O 1
ATOM 706 N N . LEU A 1 93 ? 9.391 -3.334 8.273 1 98.44 93 LEU A N 1
ATOM 707 C CA . LEU A 1 93 ? 10.547 -2.684 7.668 1 98.44 93 LEU A CA 1
ATOM 708 C C . LEU A 1 93 ? 11.141 -3.551 6.562 1 98.44 93 LEU A C 1
ATOM 710 O O . LEU A 1 93 ? 11.195 -4.777 6.688 1 98.44 93 LEU A O 1
ATOM 714 N N . SER A 1 94 ? 11.602 -2.875 5.508 1 98.56 94 SER A N 1
ATOM 715 C CA . SER A 1 94 ? 12.398 -3.451 4.43 1 98.56 94 SER A CA 1
ATOM 716 C C . SER A 1 94 ? 13.531 -2.52 4.02 1 98.56 94 SER A C 1
ATOM 718 O O . SER A 1 94 ? 13.438 -1.825 3.006 1 98.56 94 SER A O 1
ATOM 720 N N . GLY A 1 95 ? 14.594 -2.541 4.824 1 97 95 GLY A N 1
ATOM 721 C CA . GLY A 1 95 ? 15.656 -1.579 4.586 1 97 95 GLY A CA 1
ATOM 722 C C . GLY A 1 95 ? 15.211 -0.14 4.758 1 97 95 GLY A C 1
ATOM 723 O O . GLY A 1 95 ? 14.742 0.246 5.832 1 97 95 GLY A O 1
ATOM 724 N N . ASP A 1 96 ? 15.234 0.596 3.689 1 97.94 96 ASP A N 1
ATOM 725 C CA . ASP A 1 96 ? 14.898 2.014 3.73 1 97.94 96 ASP A CA 1
ATOM 726 C C . ASP A 1 96 ? 13.414 2.232 3.416 1 97.94 96 ASP A C 1
ATOM 728 O O . ASP A 1 96 ? 13 3.354 3.123 1 97.94 96 ASP A O 1
ATOM 732 N N . VAL A 1 97 ? 12.664 1.177 3.434 1 98.88 97 VAL A N 1
ATOM 733 C CA . VAL A 1 97 ? 11.227 1.272 3.197 1 98.88 97 VAL A CA 1
ATOM 734 C C . VAL A 1 97 ? 10.469 0.786 4.43 1 98.88 97 VAL A C 1
ATOM 736 O O . VAL A 1 97 ? 10.875 -0.178 5.078 1 98.88 97 VAL A O 1
ATOM 739 N N . ALA A 1 98 ? 9.398 1.43 4.773 1 98.94 98 ALA A N 1
ATOM 740 C CA . ALA A 1 98 ? 8.5 1.004 5.84 1 98.94 98 ALA A CA 1
ATOM 741 C C . ALA A 1 98 ? 7.059 0.906 5.336 1 98.94 98 ALA A C 1
ATOM 743 O O . ALA A 1 98 ? 6.555 1.835 4.703 1 98.94 98 ALA A O 1
ATOM 744 N N . LEU A 1 99 ? 6.465 -0.217 5.547 1 98.94 99 LEU A N 1
ATOM 745 C CA . LEU A 1 99 ? 5.055 -0.466 5.273 1 98.94 99 LEU A CA 1
ATOM 746 C C . LEU A 1 99 ? 4.219 -0.33 6.543 1 98.94 99 LEU A C 1
ATOM 748 O O . LEU A 1 99 ? 4.41 -1.082 7.5 1 98.94 99 LEU A O 1
ATOM 752 N N . VAL A 1 100 ? 3.338 0.635 6.531 1 98.94 100 VAL A N 1
ATOM 753 C CA . VAL A 1 100 ? 2.586 0.958 7.742 1 98.94 100 VAL A CA 1
ATOM 754 C C . VAL A 1 100 ? 1.098 0.717 7.508 1 98.94 100 VAL A C 1
ATOM 756 O O . VAL A 1 100 ? 0.516 1.261 6.562 1 98.94 100 VAL A O 1
ATOM 759 N N . ARG A 1 101 ? 0.507 -0.128 8.312 1 98.88 101 ARG A N 1
ATOM 760 C CA . ARG A 1 101 ? -0.939 -0.318 8.352 1 98.88 101 ARG A CA 1
ATOM 761 C C . ARG A 1 101 ? -1.536 0.295 9.617 1 98.88 101 ARG A C 1
ATOM 763 O O . ARG A 1 101 ? -1.017 0.093 10.711 1 98.88 101 ARG A O 1
ATOM 770 N N . ASN A 1 102 ? -2.604 1.091 9.43 1 98.81 102 ASN A N 1
ATOM 771 C CA . ASN A 1 102 ? -3.279 1.621 10.609 1 98.81 102 ASN A CA 1
ATOM 772 C C . ASN A 1 102 ? -4.746 1.937 10.32 1 98.81 102 ASN A C 1
ATOM 774 O O . ASN A 1 102 ? -5.176 1.908 9.164 1 98.81 102 ASN A O 1
ATOM 778 N N . HIS A 1 103 ? -5.504 2.051 11.367 1 98.75 103 HIS A N 1
ATOM 779 C CA . HIS A 1 103 ? -6.902 2.457 11.312 1 98.75 103 HIS A CA 1
ATOM 780 C C . HIS A 1 103 ? -7.043 3.969 11.453 1 98.75 103 HIS A C 1
ATOM 782 O O . HIS A 1 103 ? -6.656 4.543 12.469 1 98.75 103 HIS A O 1
ATOM 788 N N . PHE A 1 104 ? -7.539 4.566 10.43 1 98.69 104 PHE A N 1
ATOM 789 C CA . PHE A 1 104 ? -7.828 5.996 10.383 1 98.69 104 PHE A CA 1
ATOM 790 C C . PHE A 1 104 ? -9.172 6.297 11.031 1 98.69 104 PHE A C 1
ATOM 792 O O . PHE A 1 104 ? -10.219 5.914 10.516 1 98.69 104 PHE A O 1
ATOM 799 N N . SER A 1 105 ? -9.109 7 12.164 1 98.62 105 SER A N 1
ATOM 800 C CA . SER A 1 105 ? -10.297 7.414 12.914 1 98.62 105 SER A CA 1
ATOM 801 C C . SER A 1 105 ? -10.391 8.93 13 1 98.62 105 SER A C 1
ATOM 803 O O . SER A 1 105 ? -9.516 9.578 13.578 1 98.62 105 SER A O 1
ATOM 805 N N . ALA A 1 106 ? -11.484 9.453 12.43 1 98.25 106 ALA A N 1
ATOM 806 C CA . ALA A 1 106 ? -11.523 10.914 12.375 1 98.25 106 ALA A CA 1
ATOM 807 C C . ALA A 1 106 ? -12.961 11.43 12.445 1 98.25 106 ALA A C 1
ATOM 809 O O . ALA A 1 106 ? -13.906 10.695 12.133 1 98.25 106 ALA A O 1
ATOM 810 N N . GLN A 1 107 ? -13.102 12.641 12.914 1 97.94 107 GLN A N 1
ATOM 811 C CA . GLN A 1 107 ? -14.234 13.508 12.609 1 97.94 107 GLN A CA 1
ATOM 812 C C . GLN A 1 107 ? -13.891 14.477 11.477 1 97.94 107 GLN A C 1
ATOM 814 O O . GLN A 1 107 ? -13.422 15.586 11.719 1 97.94 107 GLN A O 1
ATOM 819 N N . ALA A 1 108 ? -14.133 14.031 10.289 1 96.44 108 ALA A N 1
ATOM 820 C CA . ALA A 1 108 ? -13.789 14.828 9.117 1 96.44 108 ALA A CA 1
ATOM 821 C C . ALA A 1 108 ? -14.812 15.938 8.891 1 96.44 108 ALA A C 1
ATOM 823 O O . ALA A 1 108 ? -16.016 15.734 9.109 1 96.44 108 ALA A O 1
ATOM 824 N N . VAL A 1 109 ? -14.297 17.016 8.445 1 93.94 109 VAL A N 1
ATOM 825 C CA . VAL A 1 109 ? -15.164 18.156 8.164 1 93.94 109 VAL A CA 1
ATOM 826 C C . VAL A 1 109 ? -15.227 18.391 6.656 1 93.94 109 VAL A C 1
ATOM 828 O O . VAL A 1 109 ? -14.211 18.703 6.031 1 93.94 109 VAL A O 1
ATOM 831 N N . ASN A 1 110 ? -16.312 18.188 6.113 1 85.31 110 ASN A N 1
ATOM 832 C CA . ASN A 1 110 ? -16.594 18.438 4.699 1 85.31 110 ASN A CA 1
ATOM 833 C C . ASN A 1 110 ? -17.703 19.469 4.516 1 85.31 110 ASN A C 1
ATOM 835 O O . ASN A 1 110 ? -18.859 19.203 4.828 1 85.31 110 ASN A O 1
ATOM 839 N N . SER A 1 111 ? -17.219 20.609 3.869 1 83.5 111 SER A N 1
ATOM 840 C CA . SER A 1 111 ? -18.172 21.688 3.674 1 83.5 111 SER A CA 1
ATOM 841 C C . SER A 1 111 ? -18.938 21.984 4.961 1 83.5 111 SER A C 1
ATOM 843 O O . SER A 1 111 ? -20.156 22.078 4.957 1 83.5 111 SER A O 1
ATOM 845 N N . GLY A 1 112 ? -18.281 22 6.02 1 85.69 112 GLY A N 1
ATOM 846 C CA . GLY A 1 112 ? -18.859 22.391 7.297 1 85.69 112 GLY A CA 1
ATOM 847 C C . GLY A 1 112 ? -19.547 21.266 8.023 1 85.69 112 GLY A C 1
ATOM 848 O O . GLY A 1 112 ? -19.922 21.406 9.188 1 85.69 112 GLY A O 1
ATOM 849 N N . LYS A 1 113 ? -19.797 20.203 7.375 1 92.62 113 LYS A N 1
ATOM 850 C CA . LYS A 1 113 ? -20.453 19.047 8 1 92.62 113 LYS A CA 1
ATOM 851 C C . LYS A 1 113 ? -19.406 18.078 8.547 1 92.62 113 LYS A C 1
ATOM 853 O O . LYS A 1 113 ? -18.453 17.734 7.855 1 92.62 113 LYS A O 1
ATOM 858 N N . VAL A 1 114 ? -19.703 17.641 9.805 1 95.38 114 VAL A N 1
ATOM 859 C CA . VAL A 1 114 ? -18.797 16.672 10.438 1 95.38 114 VAL A CA 1
ATOM 860 C C . VAL A 1 114 ? -19.219 15.258 10.047 1 95.38 114 VAL A C 1
ATOM 862 O O . VAL A 1 114 ? -20.375 14.875 10.211 1 95.38 114 VAL A O 1
ATOM 865 N N . VAL A 1 115 ? -18.328 14.547 9.531 1 95.44 115 VAL A N 1
ATOM 866 C CA . VAL A 1 115 ? -18.562 13.18 9.094 1 95.44 115 VAL A CA 1
ATOM 867 C C . VAL A 1 115 ? -17.609 12.227 9.805 1 95.44 115 VAL A C 1
ATOM 869 O O . VAL A 1 115 ? -16.406 12.234 9.531 1 95.44 115 VAL A O 1
ATOM 872 N N . PRO A 1 116 ? -18.188 11.43 10.742 1 97.25 116 PRO A N 1
ATOM 873 C CA . PRO A 1 116 ? -17.297 10.398 11.297 1 97.25 116 PRO A CA 1
ATOM 874 C C . PRO A 1 116 ? -16.734 9.477 10.227 1 97.25 116 PRO A C 1
ATOM 876 O O . PRO A 1 116 ? -17.469 8.984 9.375 1 97.25 116 PRO A O 1
ATOM 879 N N . THR A 1 117 ? -15.445 9.289 10.242 1 97.06 117 THR A N 1
ATOM 880 C CA . THR A 1 117 ? -14.758 8.516 9.219 1 97.06 117 THR A CA 1
ATOM 881 C C . THR A 1 117 ? -13.867 7.453 9.852 1 97.06 117 THR A C 1
ATOM 883 O O . THR A 1 117 ? -12.977 7.77 10.641 1 97.06 117 THR A O 1
ATOM 886 N N . GLU A 1 118 ? -14.172 6.188 9.578 1 98 118 GLU A N 1
ATOM 887 C CA . GLU A 1 118 ? -13.414 5.016 10.008 1 98 118 GLU A CA 1
ATOM 888 C C . GLU A 1 118 ? -12.984 4.172 8.805 1 98 118 GLU A C 1
ATOM 890 O O . GLU A 1 118 ? -13.812 3.5 8.188 1 98 118 GLU A O 1
ATOM 895 N N . ILE A 1 119 ? -11.703 4.27 8.438 1 98.25 119 ILE A N 1
ATOM 896 C CA . ILE A 1 119 ? -11.195 3.537 7.285 1 98.25 119 ILE A CA 1
ATOM 897 C C . ILE A 1 119 ? -9.812 2.979 7.602 1 98.25 119 ILE A C 1
ATOM 899 O O . ILE A 1 119 ? -9.219 3.316 8.625 1 98.25 119 ILE A O 1
ATOM 903 N N . GLU A 1 120 ? -9.352 2.092 6.785 1 98.69 120 GLU A N 1
ATOM 904 C CA . GLU A 1 120 ? -8.016 1.517 6.926 1 98.69 120 GLU A CA 1
ATOM 905 C C . GLU A 1 120 ? -7.023 2.195 5.984 1 98.69 120 GLU A C 1
ATOM 907 O O . GLU A 1 120 ? -7.414 2.754 4.957 1 98.69 120 GLU A O 1
ATOM 912 N N . ASN A 1 121 ? -5.762 2.168 6.438 1 98.69 121 ASN A N 1
ATOM 913 C CA . ASN A 1 121 ? -4.699 2.748 5.621 1 98.69 121 ASN A CA 1
ATOM 914 C C . ASN A 1 121 ? -3.557 1.76 5.406 1 98.69 121 ASN A C 1
ATOM 916 O O . ASN A 1 121 ? -3.186 1.023 6.324 1 98.69 121 ASN A O 1
ATOM 920 N N . PHE A 1 122 ? -3.061 1.777 4.199 1 98.94 122 PHE A N 1
ATOM 921 C CA . PHE A 1 122 ? -1.746 1.231 3.887 1 98.94 122 PHE A CA 1
ATOM 922 C C . PHE A 1 122 ? -0.808 2.328 3.395 1 98.94 122 PHE A C 1
ATOM 924 O O . PHE A 1 122 ? -0.972 2.842 2.287 1 98.94 122 PHE A O 1
ATOM 931 N N . GLN A 1 123 ? 0.19 2.734 4.273 1 99 123 GLN A N 1
ATOM 932 C CA . GLN A 1 123 ? 1.129 3.816 3.994 1 99 123 GLN A CA 1
ATOM 933 C C . GLN A 1 123 ? 2.518 3.27 3.678 1 99 123 GLN A C 1
ATOM 935 O O . GLN A 1 123 ? 2.99 2.34 4.336 1 99 123 GLN A O 1
ATOM 940 N N . ILE A 1 124 ? 3.158 3.9 2.699 1 99 124 ILE A N 1
ATOM 941 C CA . ILE A 1 124 ? 4.508 3.521 2.305 1 99 124 ILE A CA 1
ATOM 942 C C . ILE A 1 124 ? 5.469 4.68 2.564 1 99 124 ILE A C 1
ATOM 944 O O . ILE A 1 124 ? 5.316 5.762 1.99 1 99 124 ILE A O 1
ATOM 948 N N . TRP A 1 125 ? 6.387 4.441 3.449 1 98.94 125 TRP A N 1
ATOM 949 C CA . TRP A 1 125 ? 7.418 5.418 3.781 1 98.94 125 TRP A CA 1
ATOM 950 C C . TRP A 1 125 ? 8.773 4.984 3.232 1 98.94 125 TRP A C 1
ATOM 952 O O . TRP A 1 125 ? 9.086 3.791 3.199 1 98.94 125 TRP A O 1
ATOM 962 N N . GLN A 1 126 ? 9.547 5.953 2.828 1 98.94 126 GLN A N 1
ATOM 963 C CA . GLN A 1 126 ? 10.891 5.703 2.32 1 98.94 126 GLN A CA 1
ATOM 964 C C . GLN A 1 126 ? 11.906 6.656 2.947 1 98.94 126 GLN A C 1
ATOM 966 O O . GLN A 1 126 ? 11.656 7.859 3.043 1 98.94 126 GLN A O 1
ATOM 971 N N . LYS A 1 127 ? 12.977 6.078 3.436 1 98.56 127 LYS A N 1
ATOM 972 C CA . LYS A 1 127 ? 14.055 6.918 3.949 1 98.56 127 LYS A CA 1
ATOM 973 C C . LYS A 1 127 ? 14.852 7.547 2.811 1 98.56 127 LYS A C 1
ATOM 975 O O . LYS A 1 127 ? 15.484 6.844 2.027 1 98.56 127 LYS A O 1
ATOM 980 N N . GLN A 1 128 ? 14.75 8.828 2.65 1 97.81 128 GLN A N 1
ATOM 981 C CA . GLN A 1 128 ? 15.453 9.609 1.646 1 97.81 128 GLN A CA 1
ATOM 982 C C . GLN A 1 128 ? 16.344 10.672 2.297 1 97.81 128 GLN A C 1
ATOM 984 O O . GLN A 1 128 ? 15.844 11.539 3.025 1 97.81 128 GLN A O 1
ATOM 989 N N . ASN A 1 129 ? 17.625 10.539 2.072 1 96.62 129 ASN A N 1
ATOM 990 C CA . ASN A 1 129 ? 18.578 11.469 2.658 1 96.62 129 ASN A CA 1
ATOM 991 C C . ASN A 1 129 ? 18.422 11.555 4.176 1 96.62 129 ASN A C 1
ATOM 993 O O . ASN A 1 129 ? 18.344 12.648 4.73 1 96.62 129 ASN A O 1
ATOM 997 N N . GLY A 1 130 ? 18.141 10.461 4.777 1 96.44 130 GLY A N 1
ATOM 998 C CA . GLY A 1 130 ? 18.109 10.344 6.227 1 96.44 130 GLY A CA 1
ATOM 999 C C . GLY A 1 130 ? 16.766 10.664 6.832 1 96.44 130 GLY A C 1
ATOM 1000 O O . GLY A 1 130 ? 16.578 10.555 8.047 1 96.44 130 GLY A O 1
ATOM 1001 N N . GLU A 1 131 ? 15.805 11.031 5.973 1 97.94 131 GLU A N 1
ATOM 1002 C CA . GLU A 1 131 ? 14.477 11.383 6.461 1 97.94 131 GLU A CA 1
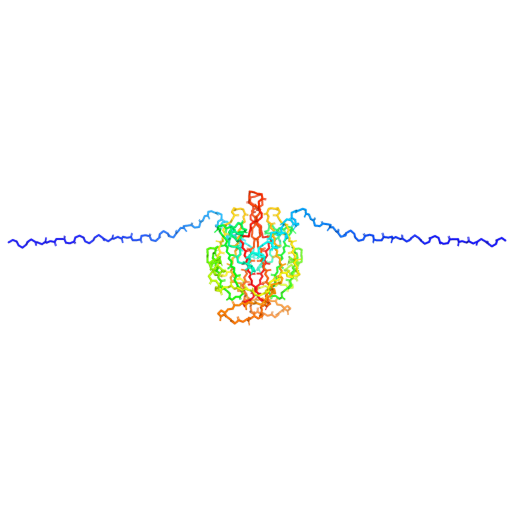ATOM 1003 C C . GLU A 1 131 ? 13.414 10.438 5.918 1 97.94 131 GLU A C 1
ATOM 1005 O O . GLU A 1 131 ? 13.453 10.055 4.746 1 97.94 131 GLU A O 1
ATOM 1010 N N . TRP A 1 132 ? 12.5 10.047 6.801 1 98.81 132 TRP A N 1
ATOM 1011 C CA . TRP A 1 132 ? 11.375 9.234 6.363 1 98.81 132 TRP A CA 1
ATOM 1012 C C . TRP A 1 132 ? 10.297 10.094 5.711 1 98.81 132 TRP A C 1
ATOM 1014 O O . TRP A 1 132 ? 9.75 11 6.344 1 98.81 132 TRP A O 1
ATOM 1024 N N . LEU A 1 133 ? 10 9.797 4.422 1 98.94 133 LEU A N 1
ATOM 1025 C CA . LEU A 1 133 ? 8.977 10.516 3.664 1 98.94 133 LEU A CA 1
ATOM 1026 C C . LEU A 1 133 ? 7.871 9.562 3.211 1 98.94 133 LEU A C 1
ATOM 1028 O O . LEU A 1 133 ? 8.148 8.422 2.818 1 98.94 133 LEU A O 1
ATOM 1032 N N . LEU A 1 134 ? 6.629 10.039 3.291 1 99 134 LEU A N 1
ATOM 1033 C CA . LEU A 1 134 ? 5.527 9.289 2.693 1 99 134 LEU A CA 1
ATOM 1034 C C . LEU A 1 134 ? 5.602 9.336 1.171 1 99 134 LEU A C 1
ATOM 1036 O O . LEU A 1 134 ? 5.594 10.414 0.576 1 99 134 LEU A O 1
ATOM 1040 N N . ILE A 1 135 ? 5.656 8.141 0.521 1 98.94 135 ILE A N 1
ATOM 1041 C CA . ILE A 1 135 ? 5.695 8.125 -0.937 1 98.94 135 ILE A CA 1
ATOM 1042 C C . ILE A 1 135 ? 4.379 7.57 -1.483 1 98.94 135 ILE A C 1
ATOM 1044 O O . ILE A 1 135 ? 4.07 7.746 -2.664 1 98.94 135 ILE A O 1
ATOM 1048 N N . GLY A 1 136 ? 3.629 6.891 -0.667 1 98.94 136 GLY A N 1
ATOM 1049 C CA . GLY A 1 136 ? 2.354 6.363 -1.12 1 98.94 136 GLY A CA 1
ATOM 1050 C C . GLY A 1 136 ? 1.396 6.059 0.016 1 98.94 136 GLY A C 1
ATOM 1051 O O . GLY A 1 136 ? 1.823 5.801 1.144 1 98.94 136 GLY A O 1
ATOM 1052 N N . ARG A 1 137 ? 0.146 6.043 -0.281 1 98.94 137 ARG A N 1
ATOM 1053 C CA . ARG A 1 137 ? -0.929 5.68 0.637 1 98.94 137 ARG A CA 1
ATOM 1054 C C . ARG A 1 137 ? -2.129 5.121 -0.119 1 98.94 137 ARG A C 1
ATOM 1056 O O . ARG A 1 137 ? -2.43 5.559 -1.231 1 98.94 137 ARG A O 1
ATOM 1063 N N . GLN A 1 138 ? -2.77 4.199 0.435 1 98.88 138 GLN A N 1
ATOM 1064 C CA . GLN A 1 138 ? -4.094 3.777 -0.003 1 98.88 138 GLN A CA 1
ATOM 1065 C C . GLN A 1 138 ? -5.039 3.615 1.185 1 98.88 138 GLN A C 1
ATOM 1067 O O . GLN A 1 138 ? -4.844 2.734 2.023 1 98.88 138 GLN A O 1
ATOM 1072 N N . ALA A 1 139 ? -5.973 4.504 1.275 1 98.69 139 ALA A N 1
ATOM 1073 C CA . ALA A 1 139 ? -7.078 4.281 2.203 1 98.69 139 ALA A CA 1
ATOM 1074 C C . ALA A 1 139 ? -8.117 3.334 1.605 1 98.69 139 ALA A C 1
ATOM 1076 O O . ALA A 1 139 ? -8.297 3.293 0.386 1 98.69 139 ALA A O 1
ATOM 1077 N N . PHE A 1 140 ? -8.742 2.557 2.471 1 98.38 140 PHE A N 1
ATOM 1078 C CA . PHE A 1 140 ? -9.648 1.556 1.926 1 98.38 140 PHE A CA 1
ATOM 1079 C C . PHE A 1 140 ? -10.625 1.068 2.992 1 98.38 140 PHE A C 1
ATOM 1081 O O . PHE A 1 140 ? -10.516 1.454 4.16 1 98.38 140 PHE A O 1
ATOM 1088 N N . ARG A 1 141 ? -11.57 0.356 2.502 1 95.75 141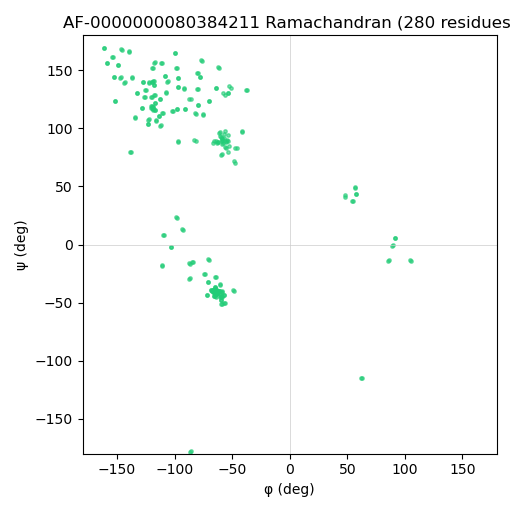 ARG A N 1
ATOM 1089 C CA . ARG A 1 141 ? -12.477 -0.441 3.326 1 95.75 141 ARG A CA 1
ATOM 1090 C C . ARG A 1 141 ? -12.344 -1.925 3.002 1 95.75 141 ARG A C 1
ATOM 1092 O O . ARG A 1 141 ? -11.836 -2.293 1.942 1 95.75 141 ARG A O 1
ATOM 1099 N N . PHE A 1 142 ? -12.703 -2.748 3.916 1 92 142 PHE A N 1
ATOM 1100 C CA . PHE A 1 142 ? -12.68 -4.18 3.645 1 92 142 PHE A CA 1
ATOM 1101 C C . PHE A 1 142 ? -13.875 -4.59 2.787 1 92 142 PHE A C 1
ATOM 1103 O O . PHE A 1 142 ? -14.922 -3.936 2.816 1 92 142 PHE A O 1
ATOM 1110 N N . MET B 1 1 ? -3.623 39.219 -63.781 1 39.53 1 MET B N 1
ATOM 1111 C CA . MET B 1 1 ? -2.746 38.219 -63.156 1 39.53 1 MET B CA 1
ATOM 1112 C C . MET B 1 1 ? -3.121 38 -61.719 1 39.53 1 MET B C 1
ATOM 1114 O O . MET B 1 1 ? -3.041 38.938 -60.906 1 39.53 1 MET B O 1
ATOM 1118 N N . LYS B 1 2 ? -4.207 37.188 -61.469 1 46 2 LYS B N 1
ATOM 1119 C CA . LYS B 1 2 ? -4.738 36.844 -60.156 1 46 2 LYS B CA 1
ATOM 1120 C C . LYS B 1 2 ? -3.66 36.219 -59.281 1 46 2 LYS B C 1
ATOM 1122 O O . LYS B 1 2 ? -3.01 35.25 -59.688 1 46 2 LYS B O 1
ATOM 1127 N N . LYS B 1 3 ? -2.982 36.969 -58.375 1 49.34 3 LYS B N 1
ATOM 1128 C CA . LYS B 1 3 ? -2.047 36.531 -57.344 1 49.34 3 LYS B CA 1
ATOM 1129 C C . LYS B 1 3 ? -2.662 35.438 -56.469 1 49.34 3 LYS B C 1
ATOM 1131 O O . LYS B 1 3 ? -3.713 35.656 -55.875 1 49.34 3 LYS B O 1
ATOM 1136 N N . LEU B 1 4 ? -2.645 34.188 -56.781 1 51.34 4 LEU B N 1
ATOM 1137 C CA . LEU B 1 4 ? -2.992 33.031 -55.969 1 51.34 4 LEU B CA 1
ATOM 1138 C C . LEU B 1 4 ? -2.158 33.031 -54.688 1 51.34 4 LEU B C 1
ATOM 1140 O O . LEU B 1 4 ? -0.927 32.969 -54.75 1 51.34 4 LEU B O 1
ATOM 1144 N N . THR B 1 5 ? -2.51 33.719 -53.625 1 53.72 5 THR B N 1
ATOM 1145 C CA . THR B 1 5 ? -1.917 33.625 -52.281 1 53.72 5 THR B CA 1
ATOM 1146 C C . THR B 1 5 ? -1.969 32.188 -51.781 1 53.72 5 THR B C 1
ATOM 1148 O O . THR B 1 5 ? -3.049 31.594 -51.656 1 53.72 5 THR B O 1
ATOM 1151 N N . LEU B 1 6 ? -0.989 31.344 -52.031 1 50.56 6 LEU B N 1
ATOM 1152 C CA . LEU B 1 6 ? -0.786 30.016 -51.469 1 50.56 6 LEU B CA 1
ATOM 1153 C C . LEU B 1 6 ? -0.729 30.078 -49.938 1 50.56 6 LEU B C 1
ATOM 1155 O O . LEU B 1 6 ? 0.133 30.75 -49.375 1 50.56 6 LEU B O 1
ATOM 1159 N N . LEU B 1 7 ? -1.8 29.922 -49.281 1 50.62 7 LEU B N 1
ATOM 1160 C CA . LEU B 1 7 ? -1.839 29.766 -47.812 1 50.62 7 LEU B CA 1
ATOM 1161 C C . LEU B 1 7 ? -1.157 28.469 -47.406 1 50.62 7 LEU B C 1
ATOM 1163 O O . LEU B 1 7 ? -1.601 27.375 -47.75 1 50.62 7 LEU B O 1
ATOM 1167 N N . VAL B 1 8 ? 0.143 28.406 -47.156 1 54.66 8 VAL B N 1
ATOM 1168 C CA . VAL B 1 8 ? 0.858 27.281 -46.562 1 54.66 8 VAL B CA 1
ATOM 1169 C C . VAL B 1 8 ? 0.353 27.031 -45.125 1 54.66 8 VAL B C 1
ATOM 1171 O O . VAL B 1 8 ? 0.471 27.906 -44.281 1 54.66 8 VAL B O 1
ATOM 1174 N N . GLY B 1 9 ? -0.672 26.25 -44.969 1 49.81 9 GLY B N 1
ATOM 1175 C CA . GLY B 1 9 ? -1.107 25.797 -43.656 1 49.81 9 GLY B CA 1
ATOM 1176 C C . GLY B 1 9 ? -0.053 24.984 -42.906 1 49.81 9 GLY B C 1
ATOM 1177 O O . GLY B 1 9 ? 0.441 23.984 -43.438 1 49.81 9 GLY B O 1
ATOM 1178 N N . PHE B 1 10 ? 0.732 25.578 -42 1 52.56 10 PHE B N 1
ATOM 1179 C CA . PHE B 1 10 ? 1.655 24.906 -41.094 1 52.56 10 PHE B CA 1
ATOM 1180 C C . PHE B 1 10 ? 0.916 23.906 -40.219 1 52.56 10 PHE B C 1
ATOM 1182 O O . PHE B 1 10 ? 0.108 24.297 -39.375 1 52.56 10 PHE B O 1
ATOM 1189 N N . LEU B 1 11 ? 0.742 22.672 -40.719 1 48.78 11 LEU B N 1
ATOM 1190 C CA . LEU B 1 11 ? 0.239 21.594 -39.875 1 48.78 11 LEU B CA 1
ATOM 1191 C C . LEU B 1 11 ? 1.193 21.297 -38.719 1 48.78 11 LEU B C 1
ATOM 1193 O O . LEU B 1 11 ? 2.314 20.828 -38.938 1 48.78 11 LEU B O 1
ATOM 1197 N N . CYS B 1 12 ? 1.056 21.969 -37.625 1 50.59 12 CYS B N 1
ATOM 1198 C CA . CYS B 1 12 ? 1.763 21.594 -36.406 1 50.59 12 CYS B CA 1
ATOM 1199 C C . CYS B 1 12 ? 1.415 20.172 -35.969 1 50.59 12 CYS B C 1
ATOM 1201 O O . CYS B 1 12 ? 0.278 19.891 -35.594 1 50.59 12 CYS B O 1
ATOM 1203 N N . LEU B 1 13 ? 2.092 19.172 -36.406 1 46.75 13 LEU B N 1
ATOM 1204 C CA . LEU B 1 13 ? 1.993 17.797 -35.906 1 46.75 13 LEU B CA 1
ATOM 1205 C C . LEU B 1 13 ? 2.311 17.75 -34.438 1 46.75 13 LEU B C 1
ATOM 1207 O O . LEU B 1 13 ? 3.451 17.984 -34.031 1 46.75 13 LEU B O 1
ATOM 1211 N N . PHE B 1 14 ? 1.382 17.891 -33.562 1 47.78 14 PHE B N 1
ATOM 1212 C CA . PHE B 1 14 ? 1.51 17.578 -32.125 1 47.78 14 PHE B CA 1
ATOM 1213 C C . PHE B 1 14 ? 1.873 16.109 -31.922 1 47.78 14 PHE B C 1
ATOM 1215 O O . PHE B 1 14 ? 1.025 15.234 -32.062 1 47.78 14 PHE B O 1
ATOM 1222 N N . THR B 1 15 ? 3.057 15.703 -32.094 1 49.06 15 THR B N 1
ATOM 1223 C CA . THR B 1 15 ? 3.449 14.375 -31.641 1 49.06 15 THR B CA 1
ATOM 1224 C C . THR B 1 15 ? 3.248 14.227 -30.141 1 49.06 15 THR B C 1
ATOM 1226 O O . THR B 1 15 ? 3.836 14.977 -29.359 1 49.06 15 THR B O 1
ATOM 1229 N N . GLY B 1 16 ? 2.182 13.773 -29.672 1 44.56 16 GLY B N 1
ATOM 1230 C CA . GLY B 1 16 ? 1.987 13.352 -28.297 1 44.56 16 GLY B CA 1
ATOM 1231 C C . GLY B 1 16 ? 3.117 12.484 -27.766 1 44.56 16 GLY B C 1
ATOM 1232 O O . GLY B 1 16 ? 3.301 11.352 -28.219 1 44.56 16 GLY B O 1
ATOM 1233 N N . TYR B 1 17 ? 4.203 13.016 -27.297 1 45.41 17 TYR B N 1
ATOM 1234 C CA . TYR B 1 17 ? 5.254 12.305 -26.578 1 45.41 17 TYR B CA 1
ATOM 1235 C C . TYR B 1 17 ? 4.668 11.422 -25.484 1 45.41 17 TYR B C 1
ATOM 1237 O O . TYR B 1 17 ? 4.184 11.922 -24.469 1 45.41 17 TYR B O 1
ATOM 1245 N N . VAL B 1 18 ? 4 10.352 -25.828 1 47.25 18 VAL B N 1
ATOM 1246 C CA . VAL B 1 18 ? 3.797 9.375 -24.766 1 47.25 18 VAL B CA 1
ATOM 1247 C C . VAL B 1 18 ? 5.141 9 -24.141 1 47.25 18 VAL B C 1
ATOM 1249 O O . VAL B 1 18 ? 6.02 8.477 -24.828 1 47.25 18 VAL B O 1
ATOM 1252 N N . ALA B 1 19 ? 5.57 9.734 -23.109 1 50.75 19 ALA B N 1
ATOM 1253 C CA . ALA B 1 19 ? 6.824 9.391 -22.438 1 50.75 19 ALA B CA 1
ATOM 1254 C C . ALA B 1 19 ? 6.953 7.879 -22.266 1 50.75 19 ALA B C 1
ATOM 1256 O O . ALA B 1 19 ? 6.062 7.238 -21.703 1 50.75 19 ALA B O 1
ATOM 1257 N N . ALA B 1 20 ? 7.637 7.129 -23.094 1 59.72 20 ALA B N 1
ATOM 1258 C CA . ALA B 1 20 ? 7.973 5.715 -22.969 1 59.72 20 ALA B CA 1
ATOM 1259 C C . ALA B 1 20 ? 8.289 5.352 -21.516 1 59.72 20 ALA B C 1
ATOM 1261 O O . ALA B 1 20 ? 8.875 6.148 -20.781 1 59.72 20 ALA B O 1
ATOM 1262 N N . ALA B 1 21 ? 7.676 4.227 -21.062 1 72.75 21 ALA B N 1
ATOM 1263 C CA . ALA B 1 21 ? 8.008 3.717 -19.734 1 72.75 21 ALA B CA 1
ATOM 1264 C C . ALA B 1 21 ? 9.516 3.584 -19.547 1 72.75 21 ALA B C 1
ATOM 1266 O O . ALA B 1 21 ? 10.219 3.164 -20.469 1 72.75 21 ALA B O 1
ATOM 1267 N N . SER B 1 22 ? 10.023 4.043 -18.391 1 85.25 22 SER B N 1
ATOM 1268 C CA . SER B 1 22 ? 11.43 3.859 -18.047 1 85.25 22 SER B CA 1
ATOM 1269 C C . SER B 1 22 ? 11.789 2.379 -17.953 1 85.25 22 SER B C 1
ATOM 1271 O O . SER B 1 22 ? 10.906 1.53 -17.812 1 85.25 22 SER B O 1
ATOM 1273 N N . PRO B 1 23 ? 12.977 2.088 -18.203 1 87.38 23 PRO B N 1
ATOM 1274 C CA . PRO B 1 23 ? 13.391 0.691 -18.047 1 87.38 23 PRO B CA 1
ATOM 1275 C C . PRO B 1 23 ? 12.945 0.082 -16.719 1 87.38 23 PRO B C 1
ATOM 1277 O O . PRO B 1 23 ? 12.508 -1.071 -16.688 1 87.38 23 PRO B O 1
ATOM 1280 N N . ASP B 1 24 ? 13.008 0.802 -15.68 1 93.44 24 ASP B N 1
ATOM 1281 C CA . ASP B 1 24 ? 12.578 0.286 -14.383 1 93.44 24 ASP B CA 1
ATOM 1282 C C . ASP B 1 24 ? 11.07 0.019 -14.375 1 93.44 24 ASP B C 1
ATOM 1284 O O . ASP B 1 24 ? 10.617 -0.97 -13.797 1 93.44 24 ASP B O 1
ATOM 1288 N N . GLU B 1 25 ? 10.312 0.859 -14.984 1 96.12 25 GLU B N 1
ATOM 1289 C CA . GLU B 1 25 ? 8.875 0.632 -15.055 1 96.12 25 GLU B CA 1
ATOM 1290 C C . GLU B 1 25 ? 8.555 -0.649 -15.82 1 96.12 25 GLU B C 1
ATOM 1292 O O . GLU B 1 25 ? 7.684 -1.421 -15.414 1 96.12 25 GLU B O 1
ATOM 1297 N N . THR B 1 26 ? 9.258 -0.898 -16.891 1 97.62 26 THR B N 1
ATOM 1298 C CA . THR B 1 26 ? 9.078 -2.111 -17.688 1 97.62 26 THR B CA 1
ATOM 1299 C C . THR B 1 26 ? 9.453 -3.348 -16.875 1 97.62 26 THR B C 1
ATOM 1301 O O . THR B 1 26 ? 8.75 -4.359 -16.906 1 97.62 26 THR B O 1
ATOM 1304 N N . ASP B 1 27 ? 10.531 -3.229 -16.141 1 98.44 27 ASP B N 1
ATOM 1305 C CA . ASP B 1 27 ? 10.984 -4.352 -15.328 1 98.44 27 ASP B CA 1
ATOM 1306 C C . ASP B 1 27 ? 9.977 -4.664 -14.227 1 98.44 27 ASP B C 1
ATOM 1308 O O . ASP B 1 27 ? 9.719 -5.832 -13.922 1 98.44 27 ASP B O 1
ATOM 1312 N N . VAL B 1 28 ? 9.422 -3.609 -13.633 1 98.88 28 VAL B N 1
ATOM 1313 C CA . VAL B 1 28 ? 8.422 -3.803 -12.586 1 98.88 28 VAL B CA 1
ATOM 1314 C C . VAL B 1 28 ? 7.168 -4.438 -13.188 1 98.88 28 VAL B C 1
ATOM 1316 O O . VAL B 1 28 ? 6.617 -5.383 -12.625 1 98.88 28 VAL B O 1
ATOM 1319 N N . ALA B 1 29 ? 6.754 -3.928 -14.328 1 98.81 29 ALA B N 1
ATOM 1320 C CA . ALA B 1 29 ? 5.59 -4.504 -15 1 98.81 29 ALA B CA 1
ATOM 1321 C C . ALA B 1 29 ? 5.809 -5.98 -15.312 1 98.81 29 ALA B C 1
ATOM 1323 O O . ALA B 1 29 ? 4.902 -6.797 -15.148 1 98.81 29 ALA B O 1
ATOM 1324 N N . ALA B 1 30 ? 6.953 -6.324 -15.727 1 98.75 30 ALA B N 1
ATOM 1325 C CA . ALA B 1 30 ? 7.285 -7.719 -16.016 1 98.75 30 ALA B CA 1
ATOM 1326 C C . ALA B 1 30 ? 7.25 -8.562 -14.734 1 98.75 30 ALA B C 1
ATOM 1328 O O . ALA B 1 30 ? 6.801 -9.711 -14.758 1 98.75 30 ALA B O 1
ATOM 1329 N N . ALA B 1 31 ? 7.723 -8.016 -13.633 1 98.88 31 ALA B N 1
ATOM 1330 C CA . ALA B 1 31 ? 7.684 -8.727 -12.359 1 98.88 31 ALA B CA 1
ATOM 1331 C C . ALA B 1 31 ? 6.242 -8.969 -11.914 1 98.88 31 ALA B C 1
ATOM 1333 O O . ALA B 1 31 ? 5.91 -10.062 -11.445 1 98.88 31 ALA B O 1
ATOM 1334 N N . VAL B 1 32 ? 5.395 -7.945 -12.07 1 98.94 32 VAL B N 1
ATOM 1335 C CA . VAL B 1 32 ? 3.982 -8.102 -11.742 1 98.94 32 VAL B CA 1
ATOM 1336 C C . VAL B 1 32 ? 3.373 -9.219 -12.586 1 98.94 32 VAL B C 1
ATOM 1338 O O . VAL B 1 32 ? 2.646 -10.07 -12.062 1 98.94 32 VAL B O 1
ATOM 1341 N N . ASP B 1 33 ? 3.689 -9.242 -13.859 1 98.81 33 ASP B N 1
ATOM 1342 C CA . ASP B 1 33 ? 3.166 -10.266 -14.75 1 98.81 33 ASP B CA 1
ATOM 1343 C C . ASP B 1 33 ? 3.66 -11.656 -14.344 1 98.81 33 ASP B C 1
ATOM 1345 O O . ASP B 1 33 ? 2.885 -12.609 -14.312 1 98.81 33 ASP B O 1
ATOM 1349 N N . ARG B 1 34 ? 4.91 -11.781 -14.008 1 98.88 34 ARG B N 1
ATOM 1350 C CA . ARG B 1 34 ? 5.461 -13.055 -13.578 1 98.88 34 ARG B CA 1
ATOM 1351 C C . ARG B 1 34 ? 4.789 -13.531 -12.289 1 98.88 34 ARG B C 1
ATOM 1353 O O . ARG B 1 34 ? 4.492 -14.719 -12.148 1 98.88 34 ARG B O 1
ATOM 1360 N N . LEU B 1 35 ? 4.531 -12.648 -11.375 1 98.94 35 LEU B N 1
ATOM 1361 C CA . LEU B 1 35 ? 3.836 -13.023 -10.148 1 98.94 35 LEU B CA 1
ATOM 1362 C C . LEU B 1 35 ? 2.418 -13.492 -10.453 1 98.94 35 LEU B C 1
ATOM 1364 O O . LEU B 1 35 ? 1.956 -14.492 -9.898 1 98.94 35 LEU B O 1
ATOM 1368 N N . THR B 1 36 ? 1.766 -12.766 -11.336 1 98.88 36 THR B N 1
ATOM 1369 C CA . THR B 1 36 ? 0.405 -13.109 -11.734 1 98.88 36 THR B CA 1
ATOM 1370 C C . THR B 1 36 ? 0.355 -14.516 -12.328 1 98.88 36 THR B C 1
ATOM 1372 O O . THR B 1 36 ? -0.475 -15.336 -11.93 1 98.88 36 THR B O 1
ATOM 1375 N N . GLN B 1 37 ? 1.305 -14.812 -13.195 1 98.75 37 GLN B N 1
ATOM 1376 C CA . GLN B 1 37 ? 1.381 -16.141 -13.812 1 98.75 37 GLN B CA 1
ATOM 1377 C C . GLN B 1 37 ? 1.736 -17.203 -12.789 1 98.75 37 GLN B C 1
ATOM 1379 O O . GLN B 1 37 ? 1.198 -18.312 -12.836 1 98.75 37 GLN B O 1
ATOM 1384 N N . ALA B 1 38 ? 2.625 -16.859 -11.922 1 98.88 38 ALA B N 1
ATOM 1385 C CA . ALA B 1 38 ? 3.043 -17.812 -10.898 1 98.88 38 ALA B CA 1
ATOM 1386 C C . ALA B 1 38 ? 1.874 -18.203 -9.992 1 98.88 38 ALA B C 1
ATOM 1388 O O . ALA B 1 38 ? 1.716 -19.375 -9.641 1 98.88 38 ALA B O 1
ATOM 1389 N N . MET B 1 39 ? 1.045 -17.203 -9.617 1 98.62 39 MET B N 1
ATOM 1390 C CA . MET B 1 39 ? -0.151 -17.484 -8.828 1 98.62 39 MET B CA 1
ATOM 1391 C C . MET B 1 39 ? -1.144 -18.328 -9.617 1 98.62 39 MET B C 1
ATOM 1393 O O . MET B 1 39 ? -1.661 -19.328 -9.109 1 98.62 39 MET B O 1
ATOM 1397 N N . TRP B 1 40 ? -1.341 -17.953 -10.859 1 98 40 TRP B N 1
ATOM 1398 C CA . TRP B 1 40 ? -2.33 -18.609 -11.711 1 98 40 TRP B CA 1
ATOM 1399 C C . TRP B 1 40 ? -1.952 -20.062 -11.961 1 98 40 TRP B C 1
ATOM 1401 O O . TRP B 1 40 ? -2.812 -20.953 -11.938 1 98 40 TRP B O 1
ATOM 1411 N N . HIS B 1 41 ? -0.651 -20.344 -12.102 1 97.75 41 HIS B N 1
ATOM 1412 C CA . HIS B 1 41 ? -0.202 -21.672 -12.508 1 97.75 41 HIS B CA 1
ATOM 1413 C C . HIS B 1 41 ? 0.48 -22.406 -11.352 1 97.75 41 HIS B C 1
ATOM 1415 O O . HIS B 1 41 ? 1.124 -23.438 -11.555 1 97.75 41 HIS B O 1
ATOM 1421 N N . LYS B 1 42 ? 0.42 -21.844 -10.172 1 97.31 42 LYS B N 1
ATOM 1422 C CA . LYS B 1 42 ? 0.956 -22.438 -8.945 1 97.31 42 LYS B CA 1
ATOM 1423 C C . LYS B 1 42 ? 2.447 -22.734 -9.086 1 97.31 42 LYS B C 1
ATOM 1425 O O . LYS B 1 42 ? 2.902 -23.828 -8.766 1 97.31 42 LYS B O 1
ATOM 1430 N N . ASP B 1 43 ? 3.129 -21.797 -9.648 1 98.69 43 ASP B N 1
ATOM 1431 C CA . ASP B 1 43 ? 4.582 -21.875 -9.75 1 98.69 43 ASP B CA 1
ATOM 1432 C C . ASP B 1 43 ? 5.25 -21.438 -8.453 1 98.69 43 ASP B C 1
ATOM 1434 O O . ASP B 1 43 ? 5.625 -20.266 -8.312 1 98.69 43 ASP B O 1
ATOM 1438 N N . ILE B 1 44 ? 5.477 -22.359 -7.523 1 98.81 44 ILE B N 1
ATOM 1439 C CA . ILE B 1 44 ? 5.93 -22.062 -6.168 1 98.81 44 ILE B CA 1
ATOM 1440 C C . ILE B 1 44 ? 7.348 -21.5 -6.207 1 98.81 44 ILE B C 1
ATOM 1442 O O . ILE B 1 44 ? 7.688 -20.609 -5.438 1 98.81 44 ILE B O 1
ATOM 1446 N N . ALA B 1 45 ? 8.141 -22.047 -7.055 1 98.81 45 ALA B N 1
ATOM 1447 C CA . ALA B 1 45 ? 9.516 -21.547 -7.172 1 98.81 45 ALA B CA 1
ATOM 1448 C C . ALA B 1 45 ? 9.539 -20.078 -7.551 1 98.81 45 ALA B C 1
ATOM 1450 O O . ALA B 1 45 ? 10.281 -19.281 -6.957 1 98.81 45 ALA B O 1
ATOM 1451 N N . GLN B 1 46 ? 8.742 -19.688 -8.508 1 98.81 46 GLN B N 1
ATOM 1452 C CA . GLN B 1 46 ? 8.688 -18.297 -8.93 1 98.81 46 GLN B CA 1
ATOM 1453 C C . GLN B 1 46 ? 8.078 -17.406 -7.84 1 98.81 46 GLN B C 1
ATOM 1455 O O . GLN B 1 46 ? 8.484 -16.266 -7.664 1 98.81 46 GLN B O 1
ATOM 1460 N N . LEU B 1 47 ? 7.027 -17.922 -7.137 1 98.94 47 LEU B N 1
ATOM 1461 C CA . LEU B 1 47 ? 6.465 -17.156 -6.027 1 98.94 47 LEU B CA 1
ATOM 1462 C C . LEU B 1 47 ? 7.531 -16.844 -4.984 1 98.94 47 LEU B C 1
ATOM 1464 O O . LEU B 1 47 ? 7.633 -15.711 -4.516 1 98.94 47 LEU B O 1
ATOM 1468 N N . ASN B 1 48 ? 8.328 -17.875 -4.707 1 98.88 48 ASN B N 1
ATOM 1469 C CA . ASN B 1 48 ? 9.406 -17.672 -3.744 1 98.88 48 ASN B CA 1
ATOM 1470 C C . ASN B 1 48 ? 10.43 -16.672 -4.254 1 98.88 48 ASN B C 1
ATOM 1472 O O . ASN B 1 48 ? 10.93 -15.844 -3.484 1 98.88 48 ASN B O 1
ATOM 1476 N N . ALA B 1 49 ? 10.727 -16.672 -5.473 1 98.81 49 ALA B N 1
ATOM 1477 C CA . ALA B 1 49 ? 11.75 -15.82 -6.059 1 98.81 49 ALA B CA 1
ATOM 1478 C C . ALA B 1 49 ? 11.273 -14.375 -6.156 1 98.81 49 ALA B C 1
ATOM 1480 O O . ALA B 1 49 ? 12.078 -13.438 -6.109 1 98.81 49 ALA B O 1
ATOM 1481 N N . LEU B 1 50 ? 9.961 -14.172 -6.219 1 98.94 50 LEU B N 1
ATOM 1482 C CA . LEU B 1 50 ? 9.422 -12.859 -6.535 1 98.94 50 LEU B CA 1
ATOM 1483 C C . LEU B 1 50 ? 8.906 -12.164 -5.277 1 98.94 50 LEU B C 1
ATOM 1485 O O . LEU B 1 50 ? 8.461 -11.016 -5.34 1 98.94 50 LEU B O 1
ATOM 1489 N N . THR B 1 51 ? 8.969 -12.836 -4.117 1 98.94 51 THR B N 1
ATOM 1490 C CA . THR B 1 51 ? 8.469 -12.234 -2.889 1 98.94 51 THR B CA 1
ATOM 1491 C C . THR B 1 51 ? 9.562 -12.164 -1.829 1 98.94 51 THR B C 1
ATOM 1493 O O . THR B 1 51 ? 10.383 -13.086 -1.715 1 98.94 51 THR B O 1
ATOM 1496 N N . ALA B 1 52 ? 9.602 -11.062 -1.125 1 98.88 52 ALA B N 1
ATOM 1497 C CA . ALA B 1 52 ? 10.617 -10.859 -0.096 1 98.88 52 ALA B CA 1
ATOM 1498 C C . ALA B 1 52 ? 10.289 -11.656 1.164 1 98.88 52 ALA B C 1
ATOM 1500 O O . ALA B 1 52 ? 9.125 -11.961 1.426 1 98.88 52 ALA B O 1
ATOM 1501 N N . GLU B 1 53 ? 11.289 -11.914 1.963 1 98.25 53 GLU B N 1
ATOM 1502 C CA . GLU B 1 53 ? 11.102 -12.68 3.193 1 98.25 53 GLU B CA 1
ATOM 1503 C C . GLU B 1 53 ? 10.211 -11.93 4.176 1 98.25 53 GLU B C 1
ATOM 1505 O O . GLU B 1 53 ? 9.461 -12.555 4.938 1 98.25 53 GLU B O 1
ATOM 1510 N N . ASN B 1 54 ? 10.219 -10.617 4.094 1 97.94 54 ASN B N 1
ATOM 1511 C CA . ASN B 1 54 ? 9.438 -9.812 5.027 1 97.94 54 ASN B CA 1
ATOM 1512 C C . ASN B 1 54 ? 8.109 -9.375 4.41 1 97.94 54 ASN B C 1
ATOM 1514 O O . ASN B 1 54 ? 7.527 -8.375 4.824 1 97.94 54 ASN B O 1
ATOM 1518 N N . LEU B 1 55 ? 7.652 -10.094 3.449 1 98.88 55 LEU B N 1
ATOM 1519 C CA . LEU B 1 55 ? 6.402 -9.773 2.77 1 98.88 55 LEU B CA 1
ATOM 1520 C C . LEU B 1 55 ? 5.262 -9.633 3.77 1 98.88 55 LEU B C 1
ATOM 1522 O O . LEU B 1 55 ? 5.105 -10.469 4.66 1 98.88 55 LEU B O 1
ATOM 1526 N N . THR B 1 56 ? 4.52 -8.562 3.674 1 98.94 56 THR B N 1
ATOM 1527 C CA . THR B 1 56 ? 3.225 -8.414 4.328 1 98.94 56 THR B CA 1
ATOM 1528 C C . THR B 1 56 ? 2.104 -8.336 3.293 1 98.94 56 THR B C 1
ATOM 1530 O O . THR B 1 56 ? 2.004 -7.359 2.549 1 98.94 56 THR B O 1
ATOM 1533 N N . TYR B 1 57 ? 1.273 -9.359 3.223 1 98.88 57 TYR B N 1
ATOM 1534 C CA . TYR B 1 57 ? 0.302 -9.586 2.158 1 98.88 57 TYR B CA 1
ATOM 1535 C C . TYR B 1 57 ? -1.123 -9.445 2.682 1 98.88 57 TYR B C 1
ATOM 1537 O O . TYR B 1 57 ? -1.665 -10.375 3.285 1 98.88 57 TYR B O 1
ATOM 1545 N N . GLY B 1 58 ? -1.74 -8.289 2.385 1 98.81 58 GLY B N 1
ATOM 1546 C CA . GLY B 1 58 ? -3.074 -8 2.887 1 98.81 58 GLY B CA 1
ATOM 1547 C C . GLY B 1 58 ? -4.172 -8.32 1.891 1 98.81 58 GLY B C 1
ATOM 1548 O O . GLY B 1 58 ? -4.059 -7.996 0.708 1 98.81 58 GLY B O 1
ATOM 1549 N N . HIS B 1 59 ? -5.188 -8.938 2.35 1 98.12 59 HIS B N 1
ATOM 1550 C CA . HIS B 1 59 ? -6.34 -9.305 1.53 1 98.12 59 HIS B CA 1
ATOM 1551 C C . HIS B 1 59 ? -7.48 -8.305 1.716 1 98.12 59 HIS B C 1
ATOM 1553 O O . HIS B 1 59 ? -7.48 -7.527 2.672 1 98.12 59 HIS B O 1
ATOM 1559 N N . SER B 1 60 ? -8.445 -8.344 0.823 1 97.38 60 SER B N 1
ATOM 1560 C CA . SER B 1 60 ? -9.578 -7.422 0.867 1 97.38 60 SER B CA 1
ATOM 1561 C C . SER B 1 60 ? -10.5 -7.742 2.037 1 97.38 60 SER B C 1
ATOM 1563 O O . SER B 1 60 ? -11.359 -6.934 2.389 1 97.38 60 SER B O 1
ATOM 1565 N N . SER B 1 61 ? -10.336 -8.891 2.664 1 95.5 61 SER B N 1
ATOM 1566 C CA . SER B 1 61 ? -11.125 -9.281 3.828 1 95.5 61 SER B CA 1
ATOM 1567 C C . SER B 1 61 ? -10.531 -8.711 5.113 1 95.5 61 SER B C 1
ATOM 1569 O O . SER B 1 61 ? -11.164 -8.766 6.168 1 95.5 61 SER B O 1
ATOM 1571 N N . GLY B 1 62 ? -9.344 -8.273 5.012 1 96.19 62 GLY B N 1
ATOM 1572 C CA . GLY B 1 62 ? -8.648 -7.793 6.199 1 96.19 62 GLY B CA 1
ATOM 1573 C C . GLY B 1 62 ? -7.598 -8.758 6.707 1 96.19 62 GLY B C 1
ATOM 1574 O O . GLY B 1 62 ? -6.75 -8.391 7.523 1 96.19 62 GLY B O 1
ATOM 1575 N N . ASN B 1 63 ? -7.645 -9.969 6.215 1 97.31 63 ASN B N 1
ATOM 1576 C CA . ASN B 1 63 ? -6.613 -10.93 6.574 1 97.31 63 ASN B CA 1
ATOM 1577 C C . ASN B 1 63 ? -5.238 -10.5 6.074 1 97.31 63 ASN B C 1
ATOM 1579 O O . ASN B 1 63 ? -5.105 -10.039 4.938 1 97.31 63 ASN B O 1
ATOM 1583 N N . ILE B 1 64 ? -4.176 -10.602 6.953 1 98.62 64 ILE B N 1
ATOM 1584 C CA . ILE B 1 64 ? -2.797 -10.297 6.586 1 98.62 64 ILE B CA 1
ATOM 1585 C C . ILE B 1 64 ? -1.937 -11.555 6.719 1 98.62 64 ILE B C 1
ATOM 1587 O O . ILE B 1 64 ? -1.947 -12.211 7.762 1 98.62 64 ILE B O 1
ATOM 1591 N N . GLN B 1 65 ? -1.208 -11.859 5.688 1 98.81 65 GLN B N 1
ATOM 1592 C CA . GLN B 1 65 ? -0.332 -13.023 5.688 1 98.81 65 GLN B CA 1
ATOM 1593 C C . GLN B 1 65 ? 1.125 -12.617 5.488 1 98.81 65 GLN B C 1
ATOM 1595 O O . GLN B 1 65 ? 1.408 -11.594 4.863 1 98.81 65 GLN B O 1
ATOM 1600 N N . ASP B 1 66 ? 2.002 -13.445 6.035 1 98.81 66 ASP B N 1
ATOM 1601 C CA . ASP B 1 66 ? 3.404 -13.352 5.637 1 98.81 66 ASP B CA 1
ATOM 1602 C C . ASP B 1 66 ? 3.678 -14.188 4.391 1 98.81 66 ASP B C 1
ATOM 1604 O O . ASP B 1 66 ? 2.76 -14.773 3.816 1 98.81 66 ASP B O 1
ATOM 1608 N N . LYS B 1 67 ? 4.902 -14.188 4 1 98.88 67 LYS B N 1
ATOM 1609 C CA . LYS B 1 67 ? 5.32 -14.891 2.789 1 98.88 67 LYS B CA 1
ATOM 1610 C C . LYS B 1 67 ? 4.941 -16.375 2.852 1 98.88 67 LYS B C 1
ATOM 1612 O O . LYS B 1 67 ? 4.34 -16.906 1.918 1 98.88 67 LYS B O 1
ATOM 1617 N N . ARG B 1 68 ? 5.258 -17.016 3.875 1 98.81 68 ARG B N 1
ATOM 1618 C CA . ARG B 1 68 ? 5.035 -18.453 4.012 1 98.81 68 ARG B CA 1
ATOM 1619 C C . ARG B 1 68 ? 3.553 -18.797 3.895 1 98.81 68 ARG B C 1
ATOM 1621 O O . ARG B 1 68 ? 3.174 -19.703 3.16 1 98.81 68 ARG B O 1
ATOM 1628 N N . ALA B 1 69 ? 2.734 -18.062 4.605 1 98.81 69 ALA B N 1
ATOM 1629 C CA . ALA B 1 69 ? 1.3 -18.344 4.609 1 98.81 69 ALA B CA 1
ATOM 1630 C C . ALA B 1 69 ? 0.69 -18.078 3.234 1 98.81 69 ALA B C 1
ATOM 1632 O O . ALA B 1 69 ? -0.155 -18.844 2.766 1 98.81 69 ALA B O 1
ATOM 1633 N N . PHE B 1 70 ? 1.117 -17.031 2.631 1 98.69 70 PHE B N 1
ATOM 1634 C CA . PHE B 1 70 ? 0.643 -16.688 1.296 1 98.69 70 PHE B CA 1
ATOM 1635 C C . PHE B 1 70 ? 0.953 -17.797 0.305 1 98.69 70 PHE B C 1
ATOM 1637 O O . PHE B 1 70 ? 0.056 -18.297 -0.379 1 98.69 70 PHE B O 1
ATOM 1644 N N . ILE B 1 71 ? 2.176 -18.188 0.314 1 98.81 71 ILE B N 1
ATOM 1645 C CA . ILE B 1 71 ? 2.613 -19.172 -0.664 1 98.81 71 ILE B CA 1
ATOM 1646 C C . ILE B 1 71 ? 2.006 -20.531 -0.327 1 98.81 71 ILE B C 1
ATOM 1648 O O . ILE B 1 71 ? 1.627 -21.281 -1.224 1 98.81 71 ILE B O 1
ATOM 1652 N N . ALA B 1 72 ? 1.801 -20.828 0.914 1 98.5 72 ALA B N 1
ATOM 1653 C CA . ALA B 1 72 ? 1.194 -22.094 1.331 1 98.5 72 ALA B CA 1
ATOM 1654 C C . ALA B 1 72 ? -0.236 -22.219 0.814 1 98.5 72 ALA B C 1
ATOM 1656 O O . ALA B 1 72 ? -0.67 -23.297 0.413 1 98.5 72 ALA B O 1
ATOM 1657 N N . ASP B 1 73 ? -0.968 -21.141 0.855 1 97.19 73 ASP B N 1
ATOM 1658 C CA . ASP B 1 73 ? -2.346 -21.156 0.376 1 97.19 73 ASP B CA 1
ATOM 1659 C C . ASP B 1 73 ? -2.406 -21.547 -1.103 1 97.19 73 ASP B C 1
ATOM 1661 O O . ASP B 1 73 ? -3.312 -22.25 -1.529 1 97.19 73 ASP B O 1
ATOM 1665 N N . ILE B 1 74 ? -1.479 -21.031 -1.858 1 97.19 74 ILE B N 1
ATOM 1666 C CA . ILE B 1 74 ? -1.438 -21.344 -3.281 1 97.19 74 ILE B CA 1
ATOM 1667 C C . ILE B 1 74 ? -0.978 -22.797 -3.475 1 97.19 74 ILE B C 1
ATOM 1669 O O . ILE B 1 74 ? -1.582 -23.547 -4.242 1 97.19 74 ILE B O 1
ATOM 1673 N N . GLU B 1 75 ? 0.012 -23.203 -2.752 1 97.38 75 GLU B N 1
ATOM 1674 C CA . GLU B 1 75 ? 0.601 -24.531 -2.865 1 97.38 75 GLU B CA 1
ATOM 1675 C C . GLU B 1 75 ? -0.422 -25.625 -2.543 1 97.38 75 GLU B C 1
ATOM 1677 O O . GLU B 1 75 ? -0.5 -26.641 -3.24 1 97.38 75 GLU B O 1
ATOM 1682 N N . THR B 1 76 ? -1.226 -25.406 -1.568 1 96 76 THR B N 1
ATOM 1683 C CA . THR B 1 76 ? -2.148 -26.422 -1.082 1 96 76 THR B CA 1
ATOM 1684 C C . THR B 1 76 ? -3.453 -26.391 -1.873 1 96 76 THR B C 1
ATOM 1686 O O . THR B 1 76 ? -4.27 -27.312 -1.768 1 96 76 THR B O 1
ATOM 1689 N N . GLY B 1 77 ? -3.678 -25.281 -2.582 1 94 77 GLY B N 1
ATOM 1690 C CA . GLY B 1 77 ? -4.91 -25.125 -3.338 1 94 77 GLY B CA 1
ATOM 1691 C C . GLY B 1 77 ? -6.012 -24.438 -2.557 1 94 77 GLY B C 1
ATOM 1692 O O . GLY B 1 77 ? -7.137 -24.297 -3.043 1 94 77 GLY B O 1
ATOM 1693 N N . LYS B 1 78 ? -5.652 -23.984 -1.378 1 94.12 78 LYS B N 1
ATOM 1694 C CA . LYS B 1 78 ? -6.613 -23.172 -0.633 1 94.12 78 LYS B CA 1
ATOM 1695 C C . LYS B 1 78 ? -6.98 -21.906 -1.404 1 94.12 78 LYS B C 1
ATOM 1697 O O . LYS B 1 78 ? -8.117 -21.438 -1.319 1 94.12 78 LYS B O 1
ATOM 1702 N N . SER B 1 79 ? -6.035 -21.359 -2.105 1 93.94 79 SER B N 1
ATOM 1703 C CA . SER B 1 79 ? -6.234 -20.281 -3.062 1 93.94 79 SER B CA 1
ATOM 1704 C C . SER B 1 79 ? -5.809 -20.703 -4.465 1 93.94 79 SER B C 1
ATOM 1706 O O . SER B 1 79 ? -4.656 -21.078 -4.688 1 93.94 79 SER B O 1
ATOM 1708 N N . ALA B 1 80 ? -6.754 -20.688 -5.383 1 96.38 80 ALA B N 1
ATOM 1709 C CA . ALA B 1 80 ? -6.508 -21.047 -6.777 1 96.38 80 ALA B CA 1
ATOM 1710 C C . ALA B 1 80 ? -7.371 -20.203 -7.719 1 96.38 80 ALA B C 1
ATOM 1712 O O . ALA B 1 80 ? -8.305 -19.531 -7.281 1 96.38 80 ALA B O 1
ATOM 1713 N N . PHE B 1 81 ? -6.984 -20.297 -9.062 1 97.44 81 PHE B N 1
ATOM 1714 C CA . PHE B 1 81 ? -7.645 -19.438 -10.039 1 97.44 81 PHE B CA 1
ATOM 1715 C C . PHE B 1 81 ? -7.836 -20.188 -11.359 1 97.44 81 PHE B C 1
ATOM 1717 O O . PHE B 1 81 ? -6.926 -20.859 -11.836 1 97.44 81 PHE B O 1
ATOM 1724 N N . ASN B 1 82 ? -8.977 -19.984 -11.961 1 96.75 82 ASN B N 1
ATOM 1725 C CA . ASN B 1 82 ? -9.18 -20.422 -13.344 1 96.75 82 ASN B CA 1
ATOM 1726 C C . ASN B 1 82 ? -8.727 -19.359 -14.336 1 96.75 82 ASN B C 1
ATOM 1728 O O . ASN B 1 82 ? -8.352 -19.672 -15.461 1 96.75 82 ASN B O 1
ATOM 1732 N N . GLU B 1 83 ? -8.844 -18.188 -13.875 1 97.25 83 GLU B N 1
ATOM 1733 C CA . GLU B 1 83 ? -8.367 -17 -14.586 1 97.25 83 GLU B CA 1
ATOM 1734 C C . GLU B 1 83 ? -7.875 -15.93 -13.617 1 97.25 83 GLU B C 1
ATOM 1736 O O . GLU B 1 83 ? -8.43 -15.773 -12.523 1 97.25 83 GLU B O 1
ATOM 1741 N N . LEU B 1 84 ? -6.859 -15.281 -14.062 1 98.38 84 LEU B N 1
ATOM 1742 C CA . LEU B 1 84 ? -6.305 -14.211 -13.242 1 98.38 84 LEU B CA 1
ATOM 1743 C C . LEU B 1 84 ? -5.641 -13.148 -14.109 1 98.38 84 LEU B C 1
ATOM 1745 O O . LEU B 1 84 ? -4.758 -13.461 -14.906 1 98.38 84 LEU B O 1
ATOM 1749 N N . LYS B 1 85 ? -6.121 -11.883 -13.938 1 98.38 85 LYS B N 1
ATOM 1750 C CA . LYS B 1 85 ? -5.57 -10.75 -14.68 1 98.38 85 LYS B CA 1
ATOM 1751 C C . LYS B 1 85 ? -5.395 -9.531 -13.781 1 98.38 85 LYS B C 1
ATOM 1753 O O . LYS B 1 85 ? -6.211 -9.297 -12.883 1 98.38 85 LYS B O 1
ATOM 1758 N N . MET B 1 86 ? -4.348 -8.852 -14.047 1 98.69 86 MET B N 1
ATOM 1759 C CA . MET B 1 86 ? -4.164 -7.512 -13.492 1 98.69 86 MET B CA 1
ATOM 1760 C C . MET B 1 86 ? -4.477 -6.441 -14.531 1 98.69 86 MET B C 1
ATOM 1762 O O . MET B 1 86 ? -3.752 -6.305 -15.523 1 98.69 86 MET B O 1
ATOM 1766 N N . LEU B 1 87 ? -5.516 -5.715 -14.219 1 98.62 87 LEU B N 1
ATOM 1767 C CA . LEU B 1 87 ? -6.008 -4.746 -15.195 1 98.62 87 LEU B CA 1
ATOM 1768 C C . LEU B 1 87 ? -5.766 -3.32 -14.711 1 98.62 87 LEU B C 1
ATOM 1770 O O . LEU B 1 87 ? -5.566 -3.092 -13.516 1 98.62 87 LEU B O 1
ATOM 1774 N N . ASN B 1 88 ? -5.695 -2.332 -15.648 1 98.44 88 ASN B N 1
ATOM 1775 C CA . ASN B 1 88 ? -5.637 -0.902 -15.367 1 98.44 88 ASN B CA 1
ATOM 1776 C C . ASN B 1 88 ? -4.453 -0.556 -14.469 1 98.44 88 ASN B C 1
ATOM 1778 O O . ASN B 1 88 ? -4.609 0.161 -13.477 1 98.44 88 ASN B O 1
ATOM 1782 N N . GLN B 1 89 ? -3.301 -1.035 -14.82 1 98.69 89 GLN B N 1
ATOM 1783 C CA . GLN B 1 89 ? -2.129 -0.924 -13.961 1 98.69 89 GLN B CA 1
ATOM 1784 C C . GLN B 1 89 ? -1.49 0.458 -14.07 1 98.69 89 GLN B C 1
ATOM 1786 O 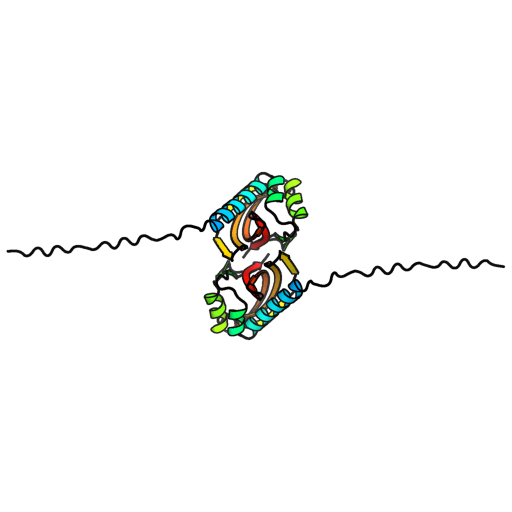O . GLN B 1 89 ? -1.341 0.989 -15.18 1 98.69 89 GLN B O 1
ATOM 1791 N N . LYS B 1 90 ? -1.179 1.029 -12.93 1 98.5 90 LYS B N 1
ATOM 1792 C CA . LYS B 1 90 ? -0.39 2.252 -12.82 1 98.5 90 LYS B CA 1
ATOM 1793 C C . LYS B 1 90 ? 0.818 2.047 -11.914 1 98.5 90 LYS B C 1
ATOM 1795 O O . LYS B 1 90 ? 0.694 1.48 -10.82 1 98.5 90 LYS B O 1
ATOM 1800 N N . ILE B 1 91 ? 2.01 2.527 -12.414 1 98.75 91 ILE B N 1
ATOM 1801 C CA . ILE B 1 91 ? 3.246 2.357 -11.656 1 98.75 91 ILE B CA 1
ATOM 1802 C C . ILE B 1 91 ? 3.846 3.725 -11.336 1 98.75 91 ILE B C 1
ATOM 1804 O O . ILE B 1 91 ? 3.99 4.57 -12.219 1 98.75 91 ILE B O 1
ATOM 1808 N N . THR B 1 92 ? 4.125 3.953 -10.062 1 98.62 92 THR B N 1
ATOM 1809 C CA . THR B 1 92 ? 4.895 5.105 -9.609 1 98.62 92 THR B CA 1
ATOM 1810 C C . THR B 1 92 ? 6.246 4.668 -9.047 1 98.62 92 THR B C 1
ATOM 1812 O O . THR B 1 92 ? 6.305 3.818 -8.156 1 98.62 92 THR B O 1
ATOM 1815 N N . LEU B 1 93 ? 7.281 5.258 -9.594 1 98.44 93 LEU B N 1
ATOM 1816 C CA . LEU B 1 93 ? 8.617 4.902 -9.141 1 98.44 93 LEU B CA 1
ATOM 1817 C C . LEU B 1 93 ? 9.125 5.898 -8.102 1 98.44 93 LEU B C 1
ATOM 1819 O O . LEU B 1 93 ? 8.875 7.098 -8.219 1 98.44 93 LEU B O 1
ATOM 1823 N N . SER B 1 94 ? 9.852 5.359 -7.125 1 98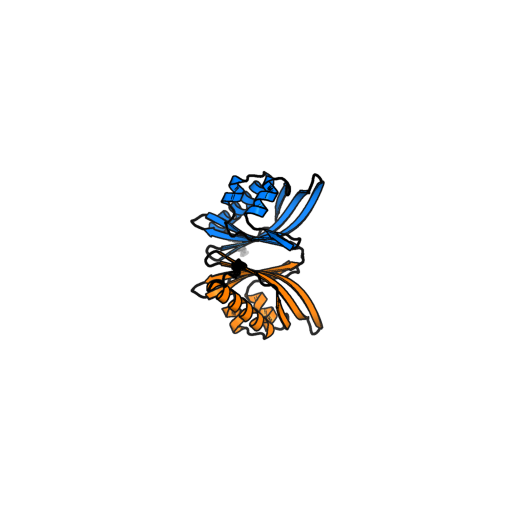.56 94 SER B N 1
ATOM 1824 C CA . SER B 1 94 ? 10.625 6.121 -6.148 1 98.56 94 SER B CA 1
ATOM 1825 C C . SER B 1 94 ? 11.984 5.48 -5.895 1 98.56 94 SER B C 1
ATOM 1827 O O . SER B 1 94 ? 12.18 4.801 -4.887 1 98.56 94 SER B O 1
ATOM 1829 N N . GLY B 1 95 ? 12.906 5.742 -6.82 1 97 95 GLY B N 1
ATOM 1830 C CA . GLY B 1 95 ? 14.188 5.051 -6.734 1 97 95 GLY B CA 1
ATOM 1831 C C . GLY B 1 95 ? 14.055 3.545 -6.867 1 97 95 GLY B C 1
ATOM 1832 O O . GLY B 1 95 ? 13.555 3.047 -7.879 1 97 95 GLY B O 1
ATOM 1833 N N . ASP B 1 96 ? 14.383 2.84 -5.816 1 97.94 96 ASP B N 1
ATOM 1834 C CA . ASP B 1 96 ? 14.367 1.381 -5.836 1 97.94 96 ASP B CA 1
ATOM 1835 C C . ASP B 1 96 ? 13.023 0.837 -5.348 1 97.94 96 ASP B C 1
ATOM 1837 O O . ASP B 1 96 ? 12.906 -0.348 -5.023 1 97.94 96 ASP B O 1
ATOM 1841 N N . VAL B 1 97 ? 12.062 1.695 -5.25 1 98.88 97 VAL B N 1
ATOM 1842 C CA . VAL B 1 97 ? 10.727 1.278 -4.844 1 98.88 97 VAL B CA 1
ATOM 1843 C C . VAL B 1 97 ? 9.727 1.56 -5.969 1 98.88 97 VAL B C 1
ATOM 1845 O O . VAL B 1 97 ? 9.828 2.582 -6.652 1 98.88 97 VAL B O 1
ATOM 1848 N N . ALA B 1 98 ? 8.805 0.684 -6.188 1 98.94 98 ALA B N 1
ATOM 1849 C CA . ALA B 1 98 ? 7.703 0.878 -7.129 1 98.94 98 ALA B CA 1
ATOM 1850 C C . ALA B 1 98 ? 6.355 0.651 -6.449 1 98.94 98 ALA B C 1
ATOM 1852 O O . ALA B 1 98 ? 6.156 -0.358 -5.77 1 98.94 98 ALA B O 1
ATOM 1853 N N . LEU B 1 99 ? 5.496 1.605 -6.566 1 98.94 99 LEU B N 1
ATOM 1854 C CA . LEU B 1 99 ? 4.109 1.528 -6.121 1 98.94 99 LEU B CA 1
ATOM 1855 C C . LEU B 1 99 ? 3.184 1.184 -7.281 1 98.94 99 LEU B C 1
ATOM 1857 O O . LEU B 1 99 ? 3.084 1.942 -8.25 1 98.94 99 LEU B O 1
ATOM 1861 N N . VAL B 1 100 ? 2.549 0.046 -7.18 1 98.94 100 VAL B N 1
ATOM 1862 C CA . VAL B 1 100 ? 1.75 -0.458 -8.289 1 98.94 100 VAL B CA 1
ATOM 1863 C C . VAL B 1 100 ? 0.286 -0.56 -7.871 1 98.94 100 VAL B C 1
ATOM 1865 O O . VAL B 1 100 ? -0.036 -1.208 -6.871 1 98.94 100 VAL B O 1
ATOM 1868 N N . ARG B 1 101 ? -0.578 0.115 -8.578 1 98.88 101 ARG B N 1
ATOM 1869 C CA . ARG B 1 101 ? -2.023 -0.027 -8.438 1 98.88 101 ARG B CA 1
ATOM 1870 C C . ARG B 1 101 ? -2.617 -0.773 -9.625 1 98.88 101 ARG B C 1
ATOM 1872 O O . ARG B 1 101 ? -2.305 -0.466 -10.781 1 98.88 101 ARG B O 1
ATOM 1879 N N . ASN B 1 102 ? -3.438 -1.794 -9.32 1 98.81 102 ASN B N 1
ATOM 1880 C CA . ASN B 1 102 ? -4.113 -2.482 -10.414 1 98.81 102 ASN B CA 1
ATOM 1881 C C . ASN B 1 102 ? -5.418 -3.125 -9.953 1 98.81 102 ASN B C 1
ATOM 1883 O O . ASN B 1 102 ? -5.695 -3.184 -8.758 1 98.81 102 ASN B O 1
ATOM 1887 N N . HIS B 1 103 ? -6.254 -3.428 -10.906 1 98.75 103 HIS B N 1
ATOM 1888 C CA . HIS B 1 103 ? -7.508 -4.141 -10.68 1 98.75 103 HIS B CA 1
ATOM 1889 C C . HIS B 1 103 ? -7.316 -5.648 -10.82 1 98.75 103 HIS B C 1
ATOM 1891 O O . HIS B 1 103 ? -6.934 -6.133 -11.891 1 98.75 103 HIS B O 1
ATOM 1897 N N . PHE B 1 104 ? -7.531 -6.336 -9.766 1 98.69 104 PHE B N 1
ATOM 1898 C CA . PHE B 1 104 ? -7.484 -7.793 -9.703 1 98.69 104 PHE B CA 1
ATOM 1899 C C . PHE B 1 104 ? -8.797 -8.398 -10.195 1 98.69 104 PHE B C 1
ATOM 1901 O O . PHE B 1 104 ? -9.828 -8.258 -9.547 1 98.69 104 PHE B O 1
ATOM 1908 N N . SER B 1 105 ? -8.703 -9.078 -11.344 1 98.62 105 SER B N 1
ATOM 1909 C CA . SER B 1 105 ? -9.844 -9.758 -11.938 1 98.62 105 SER B CA 1
ATOM 1910 C C . SER B 1 105 ? -9.602 -11.266 -12.039 1 98.62 105 SER B C 1
ATOM 1912 O O . SER B 1 105 ? -8.68 -11.703 -12.727 1 98.62 105 SER B O 1
ATOM 1914 N N . ALA B 1 106 ? -10.469 -12.016 -11.344 1 98.25 106 ALA B N 1
ATOM 1915 C CA . ALA B 1 106 ? -10.172 -13.445 -11.297 1 98.25 106 ALA B CA 1
ATOM 1916 C C . ALA B 1 106 ? -11.453 -14.273 -11.203 1 98.25 106 ALA B C 1
ATOM 1918 O O . ALA B 1 106 ? -12.492 -13.773 -10.766 1 98.25 106 ALA B O 1
ATOM 1919 N N . GLN B 1 107 ? -11.367 -15.484 -11.664 1 97.94 107 GLN B N 1
ATOM 1920 C CA . GLN B 1 107 ? -12.227 -16.594 -11.234 1 97.94 107 GLN B CA 1
ATOM 1921 C C . GLN B 1 107 ? -11.547 -17.438 -10.164 1 97.94 107 GLN B C 1
ATOM 1923 O O . GLN B 1 107 ? -10.859 -18.406 -10.484 1 97.9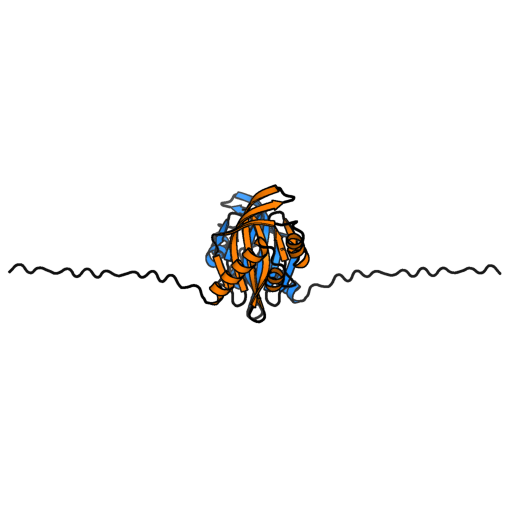4 107 GLN B O 1
ATOM 1928 N N . ALA B 1 108 ? -11.734 -17.047 -8.953 1 96.44 108 ALA B N 1
ATOM 1929 C CA . ALA B 1 108 ? -11.078 -17.734 -7.84 1 96.44 108 ALA B CA 1
ATOM 1930 C C . ALA B 1 108 ? -11.797 -19.031 -7.512 1 96.44 108 ALA B C 1
ATOM 1932 O O . ALA B 1 108 ? -13.023 -19.125 -7.582 1 96.44 108 ALA B O 1
ATOM 1933 N N . VAL B 1 109 ? -10.992 -19.969 -7.141 1 94 109 VAL B N 1
ATOM 1934 C CA . VAL B 1 109 ? -11.539 -21.266 -6.781 1 94 109 VAL B CA 1
ATOM 1935 C C . VAL B 1 109 ? -11.391 -21.5 -5.281 1 94 109 VAL B C 1
ATOM 1937 O O . VAL B 1 109 ? -10.266 -21.562 -4.77 1 94 109 VAL B O 1
ATOM 1940 N N . ASN B 1 110 ? -12.422 -21.547 -4.617 1 85.44 110 ASN B N 1
ATOM 1941 C CA . ASN B 1 110 ? -12.477 -21.828 -3.188 1 85.44 110 ASN B CA 1
ATOM 1942 C C . ASN B 1 110 ? -13.281 -23.094 -2.898 1 85.44 110 ASN B C 1
ATOM 1944 O O . ASN B 1 110 ? -14.5 -23.109 -3.064 1 85.44 110 ASN B O 1
ATOM 1948 N N . SER B 1 111 ? -12.477 -24.094 -2.33 1 83.62 111 SER B N 1
ATOM 1949 C CA . SER B 1 111 ? -13.125 -25.359 -2.049 1 83.62 111 SER B CA 1
ATOM 1950 C C . SER B 1 111 ? -13.93 -25.844 -3.25 1 83.62 111 SER B C 1
ATOM 1952 O O . SER B 1 111 ? -15.102 -26.219 -3.111 1 83.62 111 SER B O 1
ATOM 1954 N N . GLY B 1 112 ? -13.422 -25.703 -4.375 1 85.75 112 GLY B N 1
ATOM 1955 C CA . GLY B 1 112 ? -14.023 -26.234 -5.59 1 85.75 112 GLY B CA 1
ATOM 1956 C C . GLY B 1 112 ? -15.047 -25.297 -6.207 1 85.75 112 GLY B C 1
ATOM 1957 O O . GLY B 1 112 ? -15.516 -25.531 -7.324 1 85.75 112 GLY B O 1
ATOM 1958 N N . LYS B 1 113 ? -15.461 -24.328 -5.512 1 92.62 113 LYS B N 1
ATOM 1959 C CA . LYS B 1 113 ? -16.422 -23.359 -6.031 1 92.62 113 LYS B CA 1
ATOM 1960 C C . LYS B 1 113 ? -15.703 -22.172 -6.672 1 92.62 113 LYS B C 1
ATOM 1962 O O . LYS B 1 113 ? -14.773 -21.609 -6.09 1 92.62 113 LYS B O 1
ATOM 1967 N N . VAL B 1 114 ? -16.219 -21.828 -7.895 1 95.44 114 VAL B N 1
ATOM 1968 C CA . VAL B 1 114 ? -15.656 -20.688 -8.609 1 95.44 114 VAL B CA 1
ATOM 1969 C C . VAL B 1 114 ? -16.328 -19.406 -8.141 1 95.44 114 VAL B C 1
ATOM 1971 O O . VAL B 1 114 ? -17.547 -19.297 -8.164 1 95.44 114 VAL B O 1
ATOM 1974 N N . VAL B 1 115 ? -15.57 -18.5 -7.723 1 95.44 115 VAL B N 1
ATOM 1975 C CA . VAL B 1 115 ? -16.062 -17.219 -7.234 1 95.44 115 VAL B CA 1
ATOM 1976 C C . VAL B 1 115 ? -15.438 -16.078 -8.031 1 95.44 115 VAL B C 1
ATOM 1978 O O . VAL B 1 115 ? -14.242 -15.812 -7.91 1 95.44 115 VAL B O 1
ATOM 1981 N N . PRO B 1 116 ? -16.281 -15.453 -8.898 1 97.25 116 PRO B N 1
ATOM 1982 C CA . PRO B 1 116 ? -15.742 -14.258 -9.531 1 97.25 116 PRO B CA 1
ATOM 1983 C C . PRO B 1 116 ? -15.266 -13.219 -8.523 1 97.25 116 PRO B C 1
ATOM 1985 O O . PRO B 1 116 ? -15.992 -12.898 -7.574 1 97.25 116 PRO B O 1
ATOM 1988 N N . THR B 1 117 ? -14.062 -12.75 -8.688 1 97 117 THR B N 1
ATOM 1989 C CA . THR B 1 117 ? -13.453 -11.82 -7.738 1 97 117 THR B CA 1
ATOM 1990 C C . THR B 1 117 ? -12.914 -10.586 -8.453 1 97 117 THR B C 1
ATOM 1992 O O . THR B 1 117 ? -12.078 -10.703 -9.359 1 97 117 THR B O 1
ATOM 1995 N N . GLU B 1 118 ? -13.453 -9.414 -8.133 1 98 118 GLU B N 1
ATOM 1996 C CA . GLU B 1 118 ? -13.047 -8.109 -8.633 1 98 118 GLU B CA 1
ATOM 1997 C C . GLU B 1 118 ? -12.68 -7.172 -7.488 1 98 118 GLU B C 1
ATOM 1999 O O . GLU B 1 118 ? -13.555 -6.699 -6.758 1 98 118 GLU B O 1
ATOM 2004 N N . ILE B 1 119 ? -11.375 -6.961 -7.277 1 98.25 119 ILE B N 1
ATOM 2005 C CA . ILE B 1 119 ? -10.914 -6.113 -6.184 1 98.25 119 ILE B CA 1
ATOM 2006 C C . ILE B 1 119 ? -9.734 -5.262 -6.656 1 98.25 119 ILE B C 1
ATOM 2008 O O . ILE B 1 119 ? -9.203 -5.477 -7.746 1 98.25 119 ILE B O 1
ATOM 2012 N N . GLU B 1 120 ? -9.406 -4.273 -5.895 1 98.69 120 GLU B N 1
ATOM 2013 C CA . GLU B 1 120 ? -8.266 -3.41 -6.184 1 98.69 120 GLU B CA 1
ATOM 2014 C C . GLU B 1 120 ? -7.035 -3.832 -5.383 1 98.69 120 GLU B C 1
ATOM 2016 O O . GLU B 1 120 ? -7.16 -4.457 -4.328 1 98.69 120 GLU B O 1
ATOM 2021 N N . ASN B 1 121 ? -5.867 -3.521 -5.984 1 98.69 121 ASN B N 1
ATOM 2022 C CA . ASN B 1 121 ? -4.609 -3.828 -5.312 1 98.69 121 ASN B CA 1
ATOM 2023 C C . ASN B 1 121 ? -3.707 -2.602 -5.227 1 98.69 121 ASN B C 1
ATOM 2025 O O . ASN B 1 121 ? -3.629 -1.814 -6.172 1 98.69 121 ASN B O 1
ATOM 2029 N N . PHE B 1 122 ? -3.08 -2.49 -4.09 1 98.94 122 PHE B N 1
ATOM 2030 C CA . PHE B 1 122 ? -1.897 -1.654 -3.926 1 98.94 122 PHE B CA 1
ATOM 2031 C C . PHE B 1 122 ? -0.681 -2.5 -3.572 1 98.94 122 PHE B C 1
ATOM 2033 O O . PHE B 1 122 ? -0.583 -3.02 -2.457 1 98.94 122 PHE B O 1
ATOM 2040 N N . GLN B 1 123 ? 0.266 -2.678 -4.574 1 99 123 GLN B N 1
ATOM 2041 C CA . GLN B 1 123 ? 1.455 -3.51 -4.43 1 99 123 GLN B CA 1
ATOM 2042 C C . GLN B 1 123 ? 2.709 -2.656 -4.277 1 99 123 GLN B C 1
ATOM 2044 O O . GLN B 1 123 ? 2.869 -1.648 -4.969 1 99 123 GLN B O 1
ATOM 2049 N N . ILE B 1 124 ? 3.59 -3.113 -3.395 1 99 124 ILE B N 1
ATOM 2050 C CA . ILE B 1 124 ? 4.855 -2.428 -3.162 1 99 124 ILE B CA 1
ATOM 2051 C C . ILE B 1 124 ? 6.016 -3.342 -3.553 1 99 124 ILE B C 1
ATOM 2053 O O . ILE B 1 124 ? 6.184 -4.422 -2.979 1 99 124 ILE B O 1
ATOM 2057 N N . TRP B 1 125 ? 6.742 -2.914 -4.543 1 98.94 125 TRP B N 1
ATOM 2058 C CA . TRP B 1 125 ? 7.922 -3.635 -5.012 1 98.94 125 TRP B CA 1
ATOM 2059 C C . TRP B 1 125 ? 9.203 -2.895 -4.629 1 98.94 125 TRP B C 1
ATOM 2061 O O . TRP B 1 125 ? 9.234 -1.662 -4.621 1 98.94 125 TRP B O 1
ATOM 2071 N N . GLN B 1 126 ? 10.211 -3.66 -4.332 1 98.94 126 GLN B N 1
ATOM 2072 C CA . GLN B 1 126 ? 11.516 -3.102 -3.988 1 98.94 126 GLN B CA 1
ATOM 2073 C C . GLN B 1 126 ? 12.633 -3.811 -4.746 1 98.94 126 GLN B C 1
ATOM 2075 O O . GLN B 1 126 ? 12.656 -5.039 -4.828 1 98.94 126 GLN B O 1
ATOM 2080 N N . LYS B 1 127 ? 13.469 -3.01 -5.355 1 98.56 127 LYS B N 1
ATOM 2081 C CA . LYS B 1 127 ? 14.641 -3.588 -6.008 1 98.56 127 LYS B CA 1
ATOM 2082 C C . LYS B 1 127 ? 15.695 -3.998 -4.98 1 98.56 127 LYS B C 1
ATOM 2084 O O . LYS B 1 127 ? 16.234 -3.152 -4.27 1 98.56 127 LYS B O 1
ATOM 2089 N N . GLN B 1 128 ? 15.914 -5.262 -4.836 1 97.81 128 GLN B N 1
ATOM 2090 C CA . GLN B 1 128 ? 16.906 -5.852 -3.934 1 97.81 128 GLN B CA 1
ATOM 2091 C C . GLN B 1 128 ? 17.922 -6.691 -4.703 1 97.81 128 GLN B C 1
ATOM 2093 O O . GLN B 1 128 ? 17.547 -7.656 -5.375 1 97.81 128 GLN B O 1
ATOM 2098 N N . ASN B 1 129 ? 19.141 -6.266 -4.637 1 96.56 129 ASN B N 1
ATOM 2099 C CA . ASN B 1 129 ? 20.219 -6.953 -5.348 1 96.56 129 ASN B CA 1
ATOM 2100 C C . ASN B 1 129 ? 19.906 -7.098 -6.832 1 96.56 129 ASN B C 1
ATOM 2102 O O . ASN B 1 129 ? 20 -8.195 -7.391 1 96.56 129 ASN B O 1
ATOM 2106 N N . GLY B 1 130 ? 19.297 -6.113 -7.379 1 96.38 130 GLY B N 1
ATOM 2107 C CA . GLY B 1 130 ? 19.078 -6.023 -8.812 1 96.38 130 GLY B CA 1
ATOM 2108 C C . GLY B 1 130 ? 17.781 -6.66 -9.25 1 96.38 130 GLY B C 1
ATOM 2109 O O . GLY B 1 130 ? 17.422 -6.609 -10.43 1 96.38 130 GLY B O 1
ATOM 2110 N N . GLU B 1 131 ? 17.031 -7.219 -8.289 1 97.94 131 GLU B N 1
ATOM 2111 C CA . GLU B 1 131 ? 15.773 -7.883 -8.617 1 97.94 131 GLU B CA 1
ATOM 2112 C C . GLU B 1 131 ? 14.594 -7.191 -7.934 1 97.94 131 GLU B C 1
ATOM 2114 O O . GLU B 1 131 ? 14.688 -6.793 -6.77 1 97.94 131 GLU B O 1
ATOM 2119 N N . TRP B 1 132 ? 13.531 -7.039 -8.688 1 98.81 132 TRP B N 1
ATOM 2120 C CA . TRP B 1 132 ? 12.312 -6.492 -8.10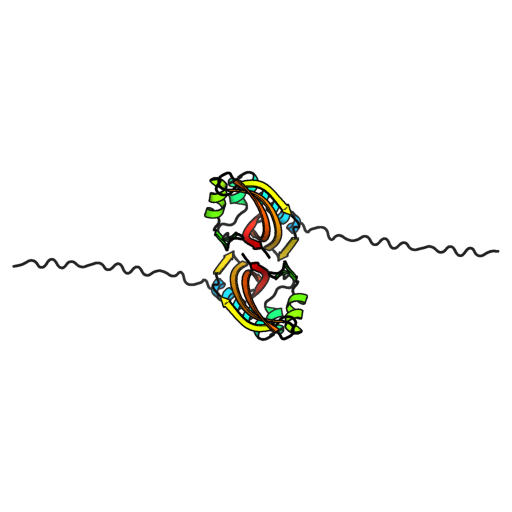9 1 98.81 132 TRP B CA 1
ATOM 2121 C C . TRP B 1 132 ? 11.547 -7.566 -7.34 1 98.81 132 TRP B C 1
ATOM 2123 O O . TRP B 1 132 ? 11.148 -8.586 -7.914 1 98.81 132 TRP B O 1
ATOM 2133 N N . LEU B 1 133 ? 11.344 -7.324 -6.02 1 98.94 133 LEU B N 1
ATOM 2134 C CA . LEU B 1 133 ? 10.609 -8.234 -5.152 1 98.94 133 LEU B CA 1
ATOM 2135 C C . LEU B 1 133 ? 9.383 -7.559 -4.559 1 98.94 133 LEU B C 1
ATOM 2137 O O . LEU B 1 133 ? 9.438 -6.383 -4.188 1 98.94 133 LEU B O 1
ATOM 2141 N N . LEU B 1 134 ? 8.281 -8.305 -4.496 1 99 134 LEU B N 1
ATOM 2142 C CA . LEU B 1 134 ? 7.121 -7.82 -3.756 1 99 134 LEU B CA 1
ATOM 2143 C C . LEU B 1 134 ? 7.391 -7.824 -2.256 1 99 134 LEU B C 1
ATOM 2145 O O . LEU B 1 134 ? 7.711 -8.867 -1.682 1 99 134 LEU B O 1
ATOM 2149 N N . ILE B 1 135 ? 7.238 -6.641 -1.6 1 98.94 135 ILE B N 1
ATOM 2150 C CA . ILE B 1 135 ? 7.449 -6.598 -0.157 1 98.94 135 ILE B CA 1
ATOM 2151 C C . ILE B 1 135 ? 6.121 -6.352 0.552 1 98.94 135 ILE B C 1
ATOM 2153 O O . ILE B 1 135 ? 6 -6.578 1.759 1 98.94 135 ILE B O 1
ATOM 2157 N N . GLY B 1 136 ? 5.145 -5.875 -0.161 1 98.94 136 GLY B N 1
ATOM 2158 C CA . GLY B 1 136 ? 3.85 -5.641 0.454 1 98.94 136 GLY B CA 1
ATOM 2159 C C . GLY B 1 136 ? 2.715 -5.582 -0.55 1 98.94 136 GLY B C 1
ATOM 2160 O O . GLY B 1 136 ? 2.928 -5.254 -1.719 1 98.94 136 GLY B O 1
ATOM 2161 N N . ARG B 1 137 ? 1.532 -5.852 -0.096 1 98.94 137 ARG B N 1
ATOM 2162 C CA . ARG B 1 137 ? 0.297 -5.762 -0.868 1 98.94 137 ARG B CA 1
ATOM 2163 C C . ARG B 1 137 ? -0.896 -5.477 0.039 1 98.94 137 ARG B C 1
ATOM 2165 O O . ARG B 1 137 ? -0.948 -5.957 1.174 1 98.94 137 ARG B O 1
ATOM 2172 N N . GLN B 1 138 ? -1.792 -4.73 -0.426 1 98.88 138 GLN B N 1
ATOM 2173 C CA . GLN B 1 138 ? -3.117 -4.617 0.175 1 98.88 138 GLN B CA 1
ATOM 2174 C C . GLN B 1 138 ? -4.211 -4.691 -0.886 1 98.88 138 GLN B C 1
ATOM 2176 O O . GLN B 1 138 ? -4.328 -3.801 -1.728 1 98.88 138 GLN B O 1
ATOM 2181 N N . ALA B 1 139 ? -4.906 -5.777 -0.881 1 98.69 139 ALA B N 1
ATOM 2182 C CA . ALA B 1 139 ? -6.141 -5.824 -1.662 1 98.69 139 ALA B CA 1
ATOM 2183 C C . ALA B 1 139 ? -7.281 -5.129 -0.926 1 98.69 139 ALA B C 1
ATOM 2185 O O . ALA B 1 139 ? -7.316 -5.117 0.306 1 98.69 139 ALA B O 1
ATOM 2186 N N . PHE B 1 140 ? -8.172 -4.52 -1.695 1 98.38 140 PHE B N 1
ATOM 2187 C CA . PHE B 1 140 ? -9.211 -3.746 -1.027 1 98.38 140 PHE B CA 1
ATOM 2188 C C . PHE B 1 140 ? -10.391 -3.506 -1.961 1 98.38 140 PHE B C 1
ATOM 2190 O O . PHE B 1 140 ? -10.344 -3.879 -3.135 1 98.38 140 PHE B O 1
ATOM 2197 N N . ARG B 1 141 ? -11.406 -3.025 -1.352 1 95.88 141 ARG B N 1
ATOM 2198 C CA . ARG B 1 141 ? -12.555 -2.459 -2.049 1 95.88 141 ARG B CA 1
ATOM 2199 C C . ARG B 1 141 ? -12.719 -0.98 -1.72 1 95.88 141 ARG B C 1
ATOM 2201 O O . ARG B 1 141 ? -12.18 -0.496 -0.722 1 95.88 141 ARG B O 1
ATOM 2208 N N . PHE B 1 142 ? -13.367 -0.274 -2.58 1 92.12 142 PHE B N 1
ATOM 2209 C CA . PHE B 1 142 ? -13.633 1.132 -2.293 1 92.12 142 PHE B CA 1
ATOM 2210 C C . PHE B 1 142 ? -14.75 1.279 -1.271 1 92.12 142 PHE B C 1
ATOM 2212 O O . PHE B 1 142 ? -15.617 0.41 -1.165 1 92.12 142 PHE B O 1
#

Radius of gyration: 25.04 Å; Cα contacts (8 Å, |Δi|>4): 526; chains: 2; bounding box: 41×77×124 Å

Organism: NCBI:txid216142

Foldseek 3Di:
DPPPPPPPPPPPPPPPCPPPDDPVRVQVVVLVVQCQVCLAVVVLVSLVVAADQQAWEAEAVGDTDGSVVVSVCSNVVQKYFPDWDWAPWDWDDDPQKIWIKTWIFTQIAHPNDTDTDTWIKIWMWGQDPNHTHTRYMHIHHD/DPPPPPPPPPPPPPPPCPPPDDPVRVQVVVLVVQCQVCLAVVVLVSLVVAADQQAWEAEAVGDTDGSVVVSVCSNVLQKYFPDWDWAPWDWDDDPQKIWIKTWIFTQIAHPNDTDTDTWIKIWMWGQDPNHTHTRYMHTHHD

Secondary structure (DSSP, 8-state):
----------------------HHHHHHHHHHHHHHHHHHTT-HHHHHHHEEEEEEEE-TTS-EE-HHHHHHHHHHTSSEEEEEEEEEEEEEEETTEEEEEEEEEEEEEETTEEEEEEEEEEEEEEEETTEEEEEEEEEEB-/----------------------HHHHHHHHHHHHHHHHHHTT-HHHHHHHEEEEEEEE-TTS-EE-HHHHHHHHHHTSSEEEEEEEEEEEEEEETTEEEEEEEEEEEEEETTEEEEEEEEEEEEEEEETTEEEEEEEEEEB-

Solvent-accessible surface area (backbone atoms only — not comparable to full-atom values): 15685 Å² total; per-residue (Å²): 134,86,80,77,79,80,80,78,78,79,78,77,78,77,73,78,76,70,78,71,76,50,72,66,55,51,53,48,52,50,45,53,50,50,48,50,50,19,58,48,68,56,35,60,69,54,47,57,68,39,39,34,87,70,19,42,43,32,38,36,83,64,54,73,31,44,44,67,57,50,51,46,31,40,74,75,45,62,42,38,42,83,40,72,47,80,37,84,71,46,80,46,73,57,87,59,32,37,44,34,36,29,36,40,41,30,35,30,30,48,88,84,41,76,41,82,41,80,37,36,35,45,35,34,31,35,55,54,96,90,38,68,21,38,40,34,34,38,32,25,39,98,134,85,80,78,80,78,77,80,77,81,77,78,78,77,74,76,75,71,78,71,76,49,71,65,54,52,53,48,52,49,44,52,49,51,49,51,49,19,59,47,67,58,35,60,69,55,46,58,70,39,40,34,86,70,19,42,44,31,38,37,82,65,54,72,31,44,42,68,57,52,51,46,30,39,74,73,45,65,43,38,43,84,39,70,46,80,38,83,71,46,80,46,74,58,89,56,31,36,44,34,37,29,35,41,41,30,34,29,30,48,90,85,41,76,40,82,41,81,39,38,36,44,35,35,32,35,53,54,96,90,38,68,19,39,41,32,33,41,31,23,37,99

Nearest PDB structures (foldseek):
  2r4i-assembly1_B  TM=9.228E-01  e=8.405E-10  Cytophaga hutchinsonii ATCC 33406
  3ksp-assembly1_A-2  TM=9.142E-01  e=7.745E-08  Exiguobacterium sibiricum 255-15
  6w3g-assembly1_A  TM=7.894E-01  e=5.915E-05  synthetic construct
  6w3g-assembly2_B  TM=7.362E-01  e=2.889E-04  synthetic construct
  1gyb-assembly2_C  TM=6.829E-01  e=1.183E-03  Saccharomyces cerevisiae

Sequence (284 aa):
MKKLTLLVGFLCLFTGYVAAASPDETDVAAAVDRLTQAMWHKDIAQLNALTAENLTYGHSSGNIQDKRAFIADIETGKSAFNELKMLNQKITLSGDVALVRNHFSAQAVNSGKVVPTEIENFQIWQKQNGEWLLIGRQAFRFMKKLTLLVGFLCLFTGYVAAASPDETDVAAAVDRLTQAMWHKDIAQLNALTAENLTYGHSSGNIQDKRAFIADIETGKSAFNELKMLNQKITLSGDVALVRNHFSAQAVNSGKVVPTEIENFQIWQKQNGEWLLIGRQAFRF